Protein AF-A0A662ETN6-F1 (afdb_monomer)

Sequence (264 aa):
MRIRDWIISGLKSVPYYLQPPFINIRIFGEDETKSEGWVVLIYVRKRHDAVYYSALDGKAYQRKGTKTEEIDMMTFLSAVERKRQPIVYIEARDLIFKENSMEITLVFKNIGAKPAMTVDCILGINKSIPVGQKLEGERLVGANKEIKIKNLDRGSPPRFVLLRQDEKEVILETSRIAPFQTPIFPHQDIVTLAGKITLNLKERITEGVLCLRISMIIFTEVNFTQQQCMIVIFRNGKFKQFNILEVRDYLTNRKIFEMEGFLR

pLDDT: mean 83.18, std 11.03, range [46.5, 97.19]

Radius of gyration: 23.14 Å; Cα contacts (8 Å, |Δi|>4): 594; chains: 1; bounding box: 71×35×61 Å

Secondary structure (DSSP, 8-state):
-HHHHHHHHTEEEES--SSPP-EEEEEE-HHHH-SSS-EEEEEE---SS-EEEETTTS--EEEETTEEEEPPHHHHHHHHHHHTS--EEEEEEEEEEETTEEEEEEEEEE-SSS-BS-BEEEEEEESEEEEESEEETTEEES--EEEEEEEEE-TTTT-EEEEEE-SSEEEEEEPPBSS--B---TTS---EEEEEEEEEESS---SSEEEEEEEEEEE-SSEEEEEEEEEEE-TTS-EEEEEEEEEEETTT--EEEEEEEE--

Nearest PDB structures (foldseek):
  3pvm-assembly2_D  TM=2.567E-01  e=2.550E-01  Naja kaouthia
  4c47-assembly1_B  TM=3.433E-01  e=8.924E-01  Salmonella enterica subsp. enterica serovar Typhimurium str. LT2

Mean predicted aligned error: 9.88 Å

Foldseek 3Di:
DVVVVVVQVQKAKVVGDPDDFDKDKDKDDCVRPVDHDIDIDIDGDDDLQIQMDTPVVRWGWDDDPPDIDTDDPVSRVVSSVLQQDWFKDKDWDDWDDDQFKIKTWIWIATQGQAWFQKKKKKKKWFQWKFFAADDDFPDRHRRPDIWGFPDKDQDVVRQWDWDDDDRTITIIMGDIDHRDTNDDDNPDPDIGTSGMMMTGIPDGHPHGKIWIWMWMWMDTPWKIKTKIWIWIADPVRDIWIWIWIWIATPVPRDTSDTDTGTDD

Structure (mmCIF, N/CA/C/O backbone):
data_AF-A0A662ETN6-F1
#
_entry.id   AF-A0A662ETN6-F1
#
loop_
_atom_site.group_PDB
_atom_site.id
_atom_site.type_symbol
_atom_site.label_atom_id
_atom_site.label_alt_id
_atom_site.label_comp_id
_atom_site.label_asym_id
_atom_site.label_entity_id
_atom_site.label_seq_id
_atom_site.pdbx_PDB_ins_code
_atom_site.Cartn_x
_atom_site.Cartn_y
_atom_site.Cartn_z
_atom_site.occupancy
_atom_site.B_iso_or_equiv
_atom_site.auth_seq_id
_atom_site.auth_comp_id
_atom_site.auth_asym_id
_atom_site.auth_atom_id
_atom_site.pdbx_PDB_model_num
ATOM 1 N N . MET A 1 1 ? 30.314 20.767 -15.532 1.00 51.88 1 MET A N 1
ATOM 2 C CA . MET A 1 1 ? 28.891 20.900 -15.931 1.00 51.88 1 MET A CA 1
ATOM 3 C C . MET A 1 1 ? 28.518 20.021 -17.134 1.00 51.88 1 MET A C 1
ATOM 5 O O . MET A 1 1 ? 27.567 19.269 -17.010 1.00 51.88 1 MET A O 1
ATOM 9 N N . ARG A 1 2 ? 29.307 19.983 -18.224 1.00 75.50 2 ARG A N 1
ATOM 10 C CA . ARG A 1 2 ? 28.980 19.263 -19.483 1.00 75.50 2 ARG A CA 1
ATOM 11 C C . ARG A 1 2 ? 28.645 17.760 -19.378 1.00 75.50 2 ARG A C 1
ATOM 13 O O . ARG A 1 2 ? 27.735 17.305 -20.056 1.00 75.50 2 ARG A O 1
ATOM 20 N N . ILE A 1 3 ? 29.336 16.992 -18.527 1.00 73.44 3 ILE A N 1
ATOM 21 C CA . ILE A 1 3 ? 29.127 15.528 -18.421 1.00 73.44 3 ILE A CA 1
ATOM 22 C C . ILE A 1 3 ? 27.727 15.185 -17.888 1.00 73.44 3 ILE A C 1
ATOM 24 O O . ILE A 1 3 ? 27.097 14.243 -18.361 1.00 73.44 3 ILE A O 1
ATOM 28 N N . ARG A 1 4 ? 27.217 15.965 -16.925 1.00 72.69 4 ARG A N 1
ATOM 29 C CA . ARG A 1 4 ? 25.876 15.753 -16.363 1.00 72.69 4 ARG A CA 1
ATOM 30 C C . ARG A 1 4 ? 24.801 15.946 -17.425 1.00 72.69 4 ARG A C 1
ATOM 32 O O . ARG A 1 4 ? 23.911 15.108 -17.541 1.00 72.69 4 ARG A O 1
ATOM 39 N N . ASP A 1 5 ? 24.915 17.022 -18.194 1.00 79.50 5 ASP A N 1
ATOM 40 C CA . ASP A 1 5 ? 23.944 17.368 -19.230 1.00 79.50 5 ASP A CA 1
ATOM 41 C C . ASP A 1 5 ? 23.944 16.325 -20.354 1.00 79.50 5 ASP A C 1
ATOM 43 O O . ASP A 1 5 ? 22.877 15.938 -20.817 1.00 79.50 5 ASP A O 1
ATOM 47 N N . TRP A 1 6 ? 25.117 15.792 -20.719 1.00 80.81 6 TRP A N 1
ATOM 48 C CA . TRP A 1 6 ? 25.242 14.690 -21.683 1.00 80.81 6 TRP A CA 1
ATOM 49 C C . TRP A 1 6 ? 24.600 13.385 -21.208 1.00 80.81 6 TRP A C 1
ATOM 51 O O . TRP A 1 6 ? 23.918 12.716 -21.980 1.00 80.81 6 TRP A O 1
ATOM 61 N N . ILE A 1 7 ? 24.784 13.016 -19.937 1.00 78.88 7 ILE A N 1
ATOM 62 C CA . ILE A 1 7 ? 24.163 11.802 -19.387 1.00 78.88 7 ILE A CA 1
ATOM 63 C C . ILE A 1 7 ? 22.637 11.941 -19.370 1.00 78.88 7 ILE A C 1
ATOM 65 O O . ILE A 1 7 ? 21.928 10.995 -19.704 1.00 78.88 7 ILE A O 1
ATOM 69 N N . ILE A 1 8 ? 22.128 13.114 -18.984 1.00 79.81 8 ILE A N 1
ATOM 70 C CA . ILE A 1 8 ? 20.685 13.359 -18.907 1.00 79.81 8 ILE A CA 1
ATOM 71 C C . ILE A 1 8 ? 20.065 13.425 -20.309 1.00 79.81 8 ILE A C 1
ATOM 73 O O . ILE A 1 8 ? 19.011 12.830 -20.520 1.00 79.81 8 ILE A O 1
ATOM 77 N N . SER A 1 9 ? 20.708 14.091 -21.274 1.00 81.62 9 SER A N 1
ATOM 78 C CA . SER A 1 9 ? 20.195 14.186 -22.649 1.00 81.62 9 SER A CA 1
ATOM 79 C C . SER A 1 9 ? 20.200 12.842 -23.384 1.00 81.62 9 SER A C 1
ATOM 81 O O . SER A 1 9 ? 19.357 12.610 -24.251 1.00 81.62 9 SER A O 1
ATOM 83 N N . GLY A 1 10 ? 21.106 11.937 -23.009 1.00 85.25 10 GLY A N 1
ATOM 84 C CA . GLY A 1 10 ? 21.186 10.579 -23.541 1.00 85.25 10 GLY A CA 1
ATOM 85 C C . GLY A 1 10 ? 20.157 9.596 -22.972 1.00 85.25 10 GLY A C 1
ATOM 86 O O . GLY A 1 10 ? 20.150 8.442 -23.396 1.00 85.25 10 GLY A O 1
ATOM 87 N N . LEU A 1 11 ? 19.296 10.000 -22.031 1.00 84.75 11 LEU A N 1
ATOM 88 C CA . LEU A 1 11 ? 18.382 9.097 -21.329 1.00 84.75 11 LEU A CA 1
ATOM 89 C C . LEU A 1 11 ? 16.914 9.415 -21.641 1.00 84.75 11 LEU A C 1
ATOM 91 O O . LEU A 1 11 ? 16.436 10.519 -21.393 1.00 84.75 11 LEU A O 1
ATOM 95 N N . LYS A 1 12 ? 16.164 8.417 -22.115 1.00 85.50 12 LYS A N 1
ATOM 96 C CA . LYS A 1 12 ? 14.703 8.485 -22.287 1.00 85.50 12 LYS A CA 1
ATOM 97 C C . LYS A 1 12 ? 14.002 7.434 -21.430 1.00 85.50 12 LYS A C 1
ATOM 99 O O . LYS A 1 12 ? 14.641 6.530 -20.894 1.00 85.50 12 LYS A O 1
ATOM 104 N N . SER A 1 13 ? 12.684 7.560 -21.274 1.00 83.25 13 SER A N 1
ATOM 105 C CA . SER A 1 13 ? 11.888 6.685 -20.412 1.00 83.25 13 SER A CA 1
ATOM 106 C C . SER A 1 13 ? 10.523 6.312 -20.986 1.00 83.25 13 SER A C 1
ATOM 108 O O . SER A 1 13 ? 9.951 7.032 -21.806 1.00 83.25 13 SER A O 1
ATOM 110 N N . VAL A 1 14 ? 10.005 5.168 -20.529 1.00 76.75 14 VAL A N 1
ATOM 111 C CA . VAL A 1 14 ? 8.623 4.724 -20.737 1.00 76.75 14 VAL A CA 1
ATOM 112 C C . VAL A 1 14 ? 7.995 4.368 -19.377 1.00 76.75 14 VAL A C 1
ATOM 114 O O . VAL A 1 14 ? 8.521 3.480 -18.698 1.00 76.75 14 VAL A O 1
ATOM 117 N N . PRO A 1 15 ? 6.880 5.011 -18.970 1.00 70.62 15 PRO A N 1
ATOM 118 C CA . PRO A 1 15 ? 6.240 6.150 -19.638 1.00 70.62 15 PRO A CA 1
ATOM 119 C C . PRO A 1 15 ? 7.155 7.387 -19.648 1.00 70.62 15 PRO A C 1
ATOM 121 O O . PRO A 1 15 ? 8.157 7.428 -18.935 1.00 70.62 15 PRO A O 1
ATOM 124 N N . TYR A 1 16 ? 6.835 8.375 -20.488 1.00 71.12 16 TYR A N 1
ATOM 125 C CA . TYR A 1 16 ? 7.640 9.592 -20.601 1.00 71.12 16 TYR A CA 1
ATOM 126 C C . TYR A 1 16 ? 7.633 10.357 -19.272 1.00 71.12 16 TY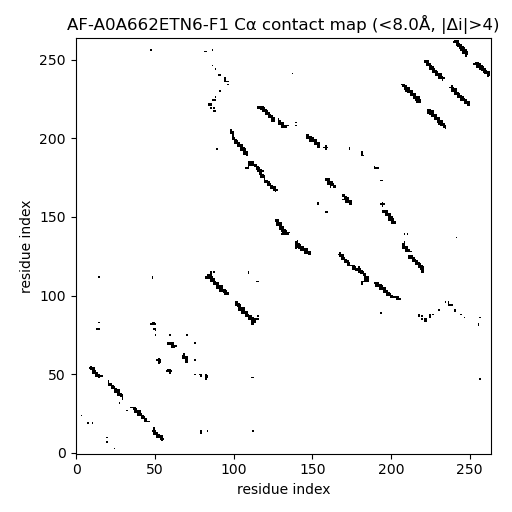R A C 1
ATOM 128 O O . TYR A 1 16 ? 6.572 10.740 -18.781 1.00 71.12 16 TYR A O 1
ATOM 136 N N . TYR A 1 17 ? 8.814 10.584 -18.698 1.00 68.06 17 TYR A N 1
ATOM 137 C CA . TYR A 1 17 ? 8.986 11.364 -17.474 1.00 68.06 17 TYR A CA 1
ATOM 138 C C . TYR A 1 17 ? 9.753 12.647 -17.770 1.00 68.06 17 TYR A C 1
ATOM 140 O O . TYR A 1 17 ? 10.845 12.607 -18.329 1.00 68.06 17 TYR A O 1
ATOM 148 N N . LEU A 1 18 ? 9.201 13.777 -17.320 1.00 58.44 18 LEU A N 1
ATOM 149 C CA . LEU A 1 18 ? 9.866 15.082 -17.387 1.00 58.44 18 LEU A CA 1
ATOM 150 C C . LEU A 1 18 ? 11.109 15.147 -16.487 1.00 58.44 18 LEU A C 1
ATOM 152 O O . LEU A 1 18 ? 12.043 15.883 -16.790 1.00 58.44 18 LEU A O 1
ATOM 156 N N . GLN A 1 19 ? 11.130 14.384 -15.387 1.00 62.12 19 GLN A N 1
ATOM 157 C CA . GLN A 1 19 ? 12.287 14.308 -14.498 1.00 62.12 19 GLN A CA 1
ATOM 158 C C . GLN A 1 19 ? 13.079 13.008 -14.716 1.00 62.12 19 GLN A C 1
ATOM 160 O O . GLN A 1 19 ? 12.509 11.918 -14.582 1.00 62.12 19 GLN A O 1
ATOM 165 N N . PRO A 1 20 ? 14.394 13.096 -14.992 1.00 66.38 20 PRO A N 1
ATOM 166 C CA . PRO A 1 20 ? 15.270 11.930 -15.072 1.00 66.38 20 PRO A CA 1
ATOM 167 C C . PRO A 1 20 ? 15.355 11.209 -13.710 1.00 66.38 20 PRO A C 1
ATOM 169 O O . PRO A 1 20 ? 14.920 11.741 -12.678 1.00 66.38 20 PRO A O 1
ATOM 172 N N . PRO A 1 21 ? 15.903 9.981 -13.655 1.00 74.88 21 PRO A N 1
ATOM 173 C CA . PRO A 1 21 ? 16.120 9.324 -12.381 1.00 74.88 21 PRO A CA 1
ATOM 174 C C . PRO A 1 21 ? 17.109 10.132 -11.537 1.00 74.88 21 PRO A C 1
ATOM 176 O O . PRO A 1 21 ? 17.831 10.994 -12.040 1.00 74.88 21 PRO A O 1
ATOM 179 N N . PHE A 1 22 ? 17.150 9.863 -10.232 1.00 79.31 22 PHE A N 1
ATOM 180 C CA . PHE A 1 22 ? 18.150 10.501 -9.384 1.00 79.31 22 PHE A CA 1
ATOM 181 C C . PHE A 1 22 ? 19.542 10.007 -9.793 1.00 79.31 22 PHE A C 1
ATOM 183 O O . PHE A 1 22 ? 19.862 8.826 -9.621 1.00 79.31 22 PHE A O 1
ATOM 190 N N . ILE A 1 23 ? 20.340 10.924 -10.339 1.00 81.38 23 ILE A N 1
ATOM 191 C CA . ILE A 1 23 ? 21.714 10.704 -10.781 1.00 81.38 23 ILE A CA 1
ATOM 192 C C . ILE A 1 23 ? 22.608 11.666 -9.996 1.00 81.38 23 ILE A C 1
ATOM 194 O O . ILE A 1 23 ? 22.452 12.885 -10.097 1.00 81.38 23 ILE A O 1
ATOM 198 N N . ASN A 1 24 ? 23.538 11.120 -9.216 1.00 84.00 24 ASN A N 1
ATOM 199 C CA . ASN A 1 24 ? 24.566 11.877 -8.509 1.00 84.00 24 ASN A CA 1
ATOM 200 C C . ASN A 1 24 ? 25.923 11.608 -9.166 1.00 84.00 24 ASN A C 1
ATOM 202 O O . ASN A 1 24 ? 26.285 10.452 -9.371 1.00 84.00 24 ASN A O 1
ATOM 206 N N . ILE A 1 25 ? 26.650 12.665 -9.522 1.00 83.19 25 ILE A N 1
ATOM 207 C CA . ILE A 1 25 ? 27.917 12.582 -10.251 1.00 83.19 25 ILE A CA 1
ATOM 208 C C . ILE A 1 25 ? 28.990 13.251 -9.401 1.00 83.19 25 ILE A C 1
ATOM 210 O O . ILE A 1 25 ? 28.861 14.429 -9.069 1.00 83.19 25 ILE A O 1
ATOM 214 N N . ARG A 1 26 ? 30.053 12.512 -9.079 1.00 84.06 26 ARG A N 1
ATOM 215 C CA . ARG A 1 26 ? 31.281 13.045 -8.477 1.00 84.06 26 ARG A CA 1
ATOM 216 C C . ARG A 1 26 ? 32.433 12.885 -9.456 1.00 84.06 26 ARG A C 1
ATOM 218 O O . ARG A 1 26 ? 32.549 11.844 -10.090 1.00 84.06 26 ARG A O 1
ATOM 225 N N . ILE A 1 27 ? 33.250 13.920 -9.591 1.00 81.25 27 ILE A N 1
ATOM 226 C CA . ILE A 1 27 ? 34.412 13.937 -10.478 1.00 81.25 27 ILE A CA 1
ATOM 227 C C . ILE A 1 27 ? 35.631 14.127 -9.583 1.00 81.25 27 ILE A C 1
ATOM 229 O O . ILE A 1 27 ? 35.671 15.106 -8.845 1.00 81.25 27 ILE A O 1
ATOM 233 N N . PHE A 1 28 ? 36.568 13.190 -9.649 1.00 81.44 28 PHE A N 1
ATOM 234 C CA . PHE A 1 28 ? 37.853 13.220 -8.958 1.00 81.44 28 PHE A CA 1
ATOM 235 C C . PHE A 1 28 ? 38.932 13.532 -10.004 1.00 81.44 28 PHE A C 1
ATOM 237 O O . PHE A 1 28 ? 38.930 12.921 -11.078 1.00 81.44 28 PHE A O 1
ATOM 244 N N . GLY A 1 29 ? 39.793 14.512 -9.729 1.00 73.19 29 GLY A N 1
ATOM 245 C CA . GLY A 1 29 ? 40.829 14.992 -10.654 1.00 73.19 29 GLY A CA 1
ATOM 246 C C . GLY A 1 29 ? 42.255 14.783 -10.137 1.00 73.19 29 GLY A C 1
ATOM 247 O O . GLY A 1 29 ? 42.458 14.195 -9.075 1.00 73.19 29 GLY A O 1
ATOM 248 N N . GLU A 1 30 ? 43.227 15.324 -10.880 1.00 62.50 30 GLU A N 1
ATOM 249 C CA . GLU A 1 30 ? 44.676 15.165 -10.647 1.00 62.50 30 GLU A CA 1
ATOM 250 C C . GLU A 1 30 ? 45.132 15.492 -9.215 1.00 62.50 30 GLU A C 1
ATOM 252 O O . GLU A 1 30 ? 45.961 14.764 -8.667 1.00 62.50 30 GLU A O 1
ATOM 257 N N . ASP A 1 31 ? 44.550 16.508 -8.569 1.00 61.00 31 ASP A N 1
ATOM 258 C CA . ASP A 1 31 ? 44.910 16.897 -7.195 1.00 61.00 31 ASP A CA 1
ATOM 259 C C . ASP A 1 31 ? 44.487 15.868 -6.130 1.00 61.00 31 ASP A C 1
ATOM 261 O O . ASP A 1 31 ? 45.106 15.777 -5.069 1.00 61.00 31 ASP A O 1
ATOM 265 N N . GLU A 1 32 ? 43.458 15.058 -6.400 1.00 58.56 32 GLU A N 1
ATOM 266 C CA . GLU A 1 32 ? 42.936 14.062 -5.453 1.00 58.56 32 GLU A CA 1
ATOM 267 C C . GLU A 1 32 ? 43.506 12.656 -5.697 1.00 58.56 32 GLU A C 1
ATOM 269 O O . GLU A 1 32 ? 43.589 11.857 -4.762 1.00 58.56 32 GLU A O 1
ATOM 274 N N . THR A 1 33 ? 43.923 12.338 -6.930 1.00 58.34 33 THR A N 1
ATOM 275 C CA . THR A 1 33 ? 44.388 10.991 -7.310 1.00 58.34 33 THR A CA 1
ATOM 276 C C . THR A 1 33 ? 45.850 10.918 -7.757 1.00 58.34 33 THR A C 1
ATOM 278 O O . THR A 1 33 ? 46.317 9.811 -8.037 1.00 58.34 33 THR A O 1
ATOM 281 N N . LYS A 1 34 ? 46.589 12.043 -7.823 1.00 61.50 34 LYS A N 1
ATOM 282 C CA . LYS A 1 34 ? 48.003 12.136 -8.268 1.00 61.50 34 LYS A CA 1
ATOM 283 C C . LYS A 1 34 ? 48.309 11.358 -9.560 1.00 61.50 34 LYS A C 1
ATOM 285 O O . LYS A 1 34 ? 49.412 10.847 -9.745 1.00 61.50 34 LYS A O 1
ATOM 290 N N . SER A 1 35 ? 47.314 11.211 -10.424 1.00 62.03 35 SER A N 1
ATOM 291 C CA . SER A 1 35 ? 47.369 10.429 -11.658 1.00 62.03 35 SER A CA 1
ATOM 292 C C . SER A 1 35 ? 46.827 11.284 -12.791 1.00 62.03 35 SER A C 1
ATOM 294 O O . SER A 1 35 ? 45.816 11.957 -12.602 1.00 62.03 35 SER A O 1
ATOM 296 N N . GLU A 1 36 ? 47.495 11.255 -13.948 1.00 73.12 36 GLU A N 1
ATOM 297 C CA . GLU A 1 36 ? 47.013 11.920 -15.161 1.00 73.12 36 GLU A CA 1
ATOM 298 C C . GLU A 1 36 ? 45.645 11.340 -15.536 1.00 73.12 36 GLU A C 1
ATOM 300 O O . GLU A 1 36 ? 45.513 10.150 -15.840 1.00 73.12 36 GLU A O 1
ATOM 305 N N . GLY A 1 37 ? 44.605 12.170 -15.481 1.00 72.75 37 GLY A N 1
ATOM 306 C CA . GLY A 1 37 ? 43.245 11.764 -15.826 1.00 72.75 37 GLY A CA 1
ATOM 307 C C . GLY A 1 37 ? 42.203 12.028 -14.744 1.00 72.75 37 GLY A C 1
ATOM 308 O O . GLY A 1 37 ? 42.479 12.511 -13.650 1.00 72.75 37 GLY A O 1
ATOM 309 N N . TRP A 1 38 ? 40.941 11.831 -15.126 1.00 78.88 38 TRP A N 1
ATOM 310 C CA . TRP A 1 38 ? 39.776 12.189 -14.319 1.00 78.88 38 TRP A CA 1
ATOM 311 C C . TRP A 1 38 ? 38.944 10.930 -14.079 1.00 78.88 38 TRP A C 1
ATOM 313 O O . TRP A 1 38 ? 38.624 10.203 -15.023 1.00 78.88 38 TRP A O 1
ATOM 323 N N . VAL A 1 39 ? 38.539 10.685 -12.834 1.00 82.25 39 VAL A N 1
ATOM 324 C CA . VAL A 1 39 ? 37.631 9.586 -12.483 1.00 82.25 39 VAL A CA 1
ATOM 325 C C . VAL A 1 39 ? 36.242 10.154 -12.226 1.00 82.25 39 VAL A C 1
ATOM 327 O O . VAL A 1 39 ? 36.050 10.999 -11.355 1.00 82.25 39 VAL A O 1
ATOM 330 N N . VAL A 1 40 ? 35.243 9.673 -12.966 1.00 83.19 40 VAL A N 1
ATOM 331 C CA . VAL A 1 40 ? 33.845 10.088 -12.793 1.00 83.19 40 VAL A CA 1
ATOM 332 C C . VAL A 1 40 ? 33.053 8.962 -12.141 1.00 83.19 40 VAL A C 1
ATOM 334 O O . VAL A 1 40 ? 32.831 7.908 -12.732 1.00 83.19 40 VAL A O 1
ATOM 337 N N . LEU A 1 41 ? 32.581 9.201 -10.922 1.00 84.94 41 LEU A N 1
ATOM 338 C CA . LEU A 1 41 ? 31.681 8.311 -10.204 1.00 84.94 41 LEU A CA 1
ATOM 339 C C . LEU A 1 41 ? 30.231 8.739 -10.449 1.00 84.94 41 LEU A C 1
ATOM 341 O O . LEU A 1 41 ? 29.819 9.825 -10.041 1.00 84.94 41 LEU A O 1
ATOM 345 N N . ILE A 1 42 ? 29.447 7.867 -11.083 1.00 86.19 42 ILE A N 1
ATOM 346 C CA . ILE A 1 42 ? 28.025 8.089 -11.362 1.00 86.19 42 ILE A CA 1
ATOM 347 C C . ILE A 1 42 ? 27.204 7.125 -10.509 1.00 86.19 42 ILE A C 1
ATOM 349 O O . ILE A 1 42 ? 27.235 5.912 -10.705 1.00 86.19 42 ILE A O 1
ATOM 353 N N . TYR A 1 43 ? 26.435 7.672 -9.577 1.00 85.56 43 TYR A N 1
ATOM 354 C CA . TYR A 1 43 ? 25.465 6.932 -8.785 1.00 85.56 43 TYR A CA 1
ATOM 355 C C . TYR A 1 43 ? 24.062 7.145 -9.350 1.00 85.56 43 TYR A C 1
ATOM 357 O O . TYR A 1 43 ? 23.574 8.275 -9.399 1.00 85.56 43 TYR A O 1
ATOM 365 N N . VAL A 1 44 ? 23.393 6.059 -9.740 1.00 82.25 44 VAL A N 1
ATOM 366 C CA . VAL A 1 44 ? 22.016 6.084 -10.250 1.00 82.25 44 VAL A CA 1
ATOM 367 C C . VAL A 1 44 ? 21.113 5.311 -9.301 1.00 82.25 44 VAL A C 1
ATOM 369 O O . VAL A 1 44 ? 21.336 4.127 -9.043 1.00 82.25 44 VAL A O 1
ATOM 372 N N . ARG A 1 45 ? 20.057 5.956 -8.802 1.00 80.56 45 ARG A N 1
ATOM 373 C CA . ARG A 1 45 ? 19.049 5.279 -7.979 1.00 80.56 45 ARG A CA 1
ATOM 374 C C . ARG A 1 45 ? 17.986 4.641 -8.872 1.00 80.56 45 ARG A C 1
ATOM 376 O O . ARG A 1 45 ? 17.344 5.324 -9.668 1.00 80.56 45 ARG A O 1
ATOM 383 N N . LYS A 1 46 ? 17.756 3.335 -8.701 1.00 74.44 46 LYS A N 1
ATOM 384 C CA . LYS A 1 46 ? 16.675 2.608 -9.385 1.00 74.44 46 LYS A CA 1
ATOM 385 C C . LYS A 1 46 ? 15.317 3.223 -9.024 1.00 74.44 46 LYS A C 1
ATOM 387 O O . LYS A 1 46 ? 15.026 3.412 -7.844 1.00 74.44 46 LYS A O 1
ATOM 392 N N . ARG A 1 47 ? 14.479 3.486 -10.031 1.00 71.75 47 ARG A N 1
ATOM 393 C CA . ARG A 1 47 ? 13.078 3.900 -9.851 1.00 71.75 47 ARG A CA 1
ATOM 394 C C . ARG A 1 47 ? 12.113 2.814 -10.329 1.00 71.75 47 ARG A C 1
ATOM 396 O O . ARG A 1 47 ? 12.443 2.008 -11.208 1.00 71.75 47 ARG A O 1
ATOM 403 N N . HIS A 1 48 ? 10.939 2.757 -9.711 1.00 68.56 48 HIS A N 1
ATOM 404 C CA . HIS A 1 48 ? 9.894 1.772 -10.013 1.00 68.56 48 HIS A CA 1
ATOM 405 C C . HIS A 1 48 ? 8.913 2.253 -11.089 1.00 68.56 48 HIS A C 1
ATOM 407 O O . HIS A 1 48 ? 8.194 1.447 -11.658 1.00 68.56 48 HIS A O 1
ATOM 413 N N . ASP A 1 49 ? 8.935 3.541 -11.396 1.00 67.44 49 ASP A N 1
ATOM 414 C CA . ASP A 1 49 ? 7.940 4.252 -12.191 1.00 67.44 49 ASP A CA 1
ATOM 415 C C . ASP A 1 49 ? 8.151 4.166 -13.708 1.00 67.44 49 ASP A C 1
ATOM 417 O O . ASP A 1 49 ? 7.191 4.257 -14.467 1.00 67.44 49 ASP A O 1
ATOM 421 N N . ALA A 1 50 ? 9.393 3.971 -14.162 1.00 74.38 50 ALA A N 1
ATOM 422 C CA . ALA A 1 50 ? 9.699 3.910 -15.587 1.00 74.38 50 ALA A CA 1
ATOM 423 C C . ALA A 1 50 ? 10.813 2.929 -15.954 1.00 74.38 50 ALA A C 1
ATOM 425 O O . ALA A 1 50 ? 11.700 2.599 -15.154 1.00 74.38 50 ALA A O 1
ATOM 426 N N . VAL A 1 51 ? 10.773 2.456 -17.198 1.00 81.31 51 VAL A N 1
ATOM 427 C CA . VAL A 1 51 ? 11.899 1.788 -17.855 1.00 81.31 51 VAL A CA 1
ATOM 428 C C . VAL A 1 51 ? 12.680 2.847 -18.620 1.00 81.31 51 VAL A C 1
ATOM 430 O O . VAL A 1 51 ? 12.100 3.571 -19.425 1.00 81.31 51 VAL A O 1
ATOM 433 N N . TYR A 1 52 ? 13.981 2.944 -18.356 1.00 84.56 52 TYR A N 1
ATOM 434 C CA . TYR A 1 52 ? 14.865 3.885 -19.036 1.00 84.56 52 TYR A CA 1
ATOM 435 C C . TYR A 1 52 ? 15.623 3.191 -20.167 1.00 84.56 52 TYR A C 1
ATOM 437 O O . TYR A 1 52 ? 15.997 2.025 -20.037 1.00 84.56 52 TYR A O 1
ATOM 445 N N . TYR A 1 53 ? 15.852 3.917 -21.255 1.00 86.56 53 TYR A N 1
ATOM 446 C CA . TYR A 1 53 ? 16.584 3.451 -22.427 1.00 86.56 53 TYR A CA 1
ATOM 447 C C . TYR A 1 53 ? 17.484 4.566 -22.967 1.00 86.56 53 TYR A C 1
ATOM 449 O O . TYR A 1 53 ? 17.288 5.748 -22.662 1.00 86.56 53 TYR A O 1
ATOM 457 N N . SER A 1 54 ? 18.498 4.182 -23.734 1.00 87.69 54 SER A N 1
ATOM 458 C CA . SER A 1 54 ? 19.445 5.114 -24.333 1.00 87.69 54 SER A CA 1
ATOM 459 C C . SER A 1 54 ? 18.801 5.817 -25.529 1.00 87.69 54 SER A C 1
ATOM 461 O O . SER A 1 54 ? 18.267 5.191 -26.442 1.00 87.69 54 SER A O 1
ATOM 463 N N . ALA A 1 55 ? 18.838 7.147 -25.522 1.00 86.38 55 ALA A N 1
ATOM 464 C CA . ALA A 1 55 ? 18.349 7.975 -26.619 1.00 86.38 55 ALA A CA 1
ATOM 465 C C . ALA A 1 55 ? 19.282 7.950 -27.839 1.00 86.38 55 ALA A C 1
ATOM 467 O O . ALA A 1 55 ? 18.859 8.355 -28.918 1.00 86.38 55 ALA A O 1
ATOM 468 N N . LEU A 1 56 ? 20.533 7.509 -27.652 1.00 86.88 56 LEU A N 1
ATOM 469 C CA . LEU A 1 56 ? 21.570 7.487 -28.685 1.00 86.88 56 LEU A CA 1
ATOM 470 C C . LEU A 1 56 ? 21.331 6.373 -29.709 1.00 86.88 56 LEU A C 1
ATOM 472 O O . LEU A 1 56 ? 21.541 6.572 -30.899 1.00 86.88 56 LEU A O 1
ATOM 476 N N . ASP A 1 57 ? 20.882 5.214 -29.237 1.00 89.25 57 ASP A N 1
ATOM 477 C CA . ASP A 1 57 ? 20.687 3.999 -30.034 1.00 89.25 57 ASP A CA 1
ATOM 478 C C . ASP A 1 57 ? 19.264 3.424 -29.927 1.00 89.25 57 ASP A C 1
ATOM 480 O O . ASP A 1 57 ? 18.936 2.460 -30.614 1.00 89.25 57 ASP A O 1
ATOM 484 N N . GLY A 1 58 ? 18.405 4.006 -29.083 1.00 84.06 58 GLY A N 1
ATOM 485 C CA . GLY A 1 58 ? 17.026 3.562 -28.880 1.00 84.06 58 GLY A CA 1
ATOM 486 C C . GLY A 1 58 ? 16.899 2.260 -28.089 1.00 84.06 58 GLY A C 1
ATOM 487 O O . GLY A 1 58 ? 15.812 1.685 -28.056 1.00 84.06 58 GLY A O 1
ATOM 488 N N . LYS A 1 59 ? 17.979 1.783 -27.456 1.00 88.38 59 LYS A N 1
ATOM 489 C CA . LYS A 1 59 ? 18.036 0.457 -26.831 1.00 88.38 59 LYS A CA 1
ATOM 490 C C . LYS A 1 59 ? 18.022 0.523 -25.311 1.00 88.38 59 LYS A C 1
ATOM 492 O O . LYS A 1 59 ? 18.496 1.475 -24.687 1.00 88.38 59 LYS A O 1
ATOM 497 N N . ALA A 1 60 ? 17.465 -0.518 -24.701 1.00 87.31 60 ALA A N 1
ATOM 498 C CA . ALA A 1 60 ? 17.477 -0.707 -23.259 1.00 87.31 60 ALA A CA 1
ATOM 499 C C . ALA A 1 60 ? 18.491 -1.784 -22.882 1.00 87.31 60 ALA A C 1
ATOM 501 O O . ALA A 1 60 ? 18.640 -2.786 -23.576 1.00 87.31 60 ALA A O 1
ATOM 502 N N . TYR A 1 61 ? 19.157 -1.587 -21.749 1.00 88.12 61 TYR A N 1
ATOM 503 C CA . TYR A 1 61 ? 20.235 -2.455 -21.299 1.00 88.12 61 TYR A CA 1
ATOM 504 C C . TYR A 1 61 ? 20.005 -2.901 -19.859 1.00 88.12 61 TYR A C 1
ATOM 506 O O . TYR A 1 61 ? 19.543 -2.125 -19.018 1.00 88.12 61 TYR A O 1
ATOM 514 N N . GLN A 1 62 ? 20.360 -4.147 -19.556 1.00 86.56 62 GLN A N 1
ATOM 515 C CA . GLN A 1 62 ? 20.328 -4.695 -18.207 1.00 86.56 62 GLN A CA 1
ATOM 516 C C . GLN A 1 62 ? 21.713 -5.196 -17.818 1.00 86.56 62 GLN A C 1
ATOM 518 O O . GLN A 1 62 ? 22.359 -5.950 -18.543 1.00 86.56 62 GLN A O 1
ATOM 523 N N . ARG A 1 63 ? 22.157 -4.809 -16.621 1.00 83.56 63 ARG A N 1
ATOM 524 C CA . ARG A 1 63 ? 23.38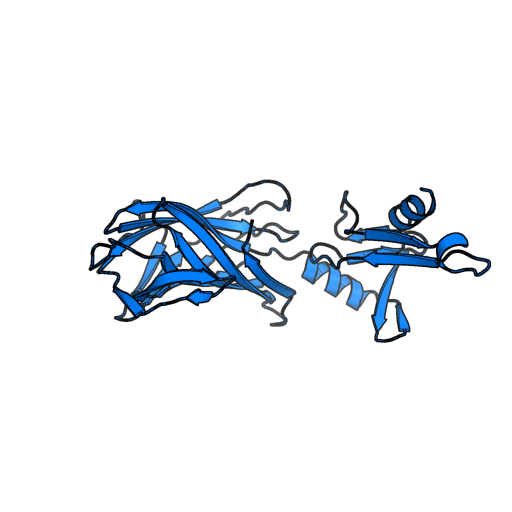1 -5.349 -16.038 1.00 83.56 63 ARG A CA 1
ATOM 525 C C . ARG A 1 63 ? 23.113 -6.732 -15.442 1.00 83.56 63 ARG A C 1
ATOM 527 O O . ARG A 1 63 ? 22.241 -6.870 -14.584 1.00 83.56 63 ARG A O 1
ATOM 534 N N . LYS A 1 64 ? 23.893 -7.729 -15.855 1.00 84.06 64 LYS A N 1
ATOM 535 C CA . LYS A 1 64 ? 23.932 -9.084 -15.289 1.00 84.06 64 LYS A CA 1
ATOM 536 C C . LYS A 1 64 ? 25.352 -9.354 -14.785 1.00 84.06 64 LYS A C 1
ATOM 538 O O . LYS A 1 64 ? 26.268 -9.630 -15.556 1.00 84.06 64 LYS A O 1
ATOM 543 N N . GLY A 1 65 ? 25.551 -9.198 -13.474 1.00 84.06 65 GLY A N 1
ATOM 544 C CA . GLY A 1 65 ? 26.874 -9.282 -12.847 1.00 84.06 65 GLY A CA 1
ATOM 545 C C . GLY A 1 65 ? 27.816 -8.173 -13.331 1.00 84.06 65 GLY A C 1
ATOM 546 O O . GLY A 1 65 ? 27.575 -6.983 -13.103 1.00 84.06 65 GLY A O 1
ATOM 547 N N . THR A 1 66 ? 28.902 -8.560 -13.998 1.00 86.25 66 THR A N 1
ATOM 548 C CA . THR A 1 66 ? 29.894 -7.638 -14.575 1.00 86.25 66 THR A CA 1
ATOM 549 C C . THR A 1 66 ? 29.588 -7.234 -16.017 1.00 86.25 66 THR A C 1
ATOM 551 O O . THR A 1 66 ? 30.236 -6.323 -16.523 1.00 86.25 66 THR A O 1
ATOM 554 N N . LYS A 1 67 ? 28.600 -7.863 -16.669 1.00 87.94 67 LYS A N 1
ATOM 555 C CA . LYS A 1 67 ? 28.239 -7.598 -18.068 1.00 87.94 67 LYS A CA 1
ATOM 556 C C . LYS A 1 67 ? 26.995 -6.721 -18.177 1.00 87.94 67 LYS A C 1
ATOM 558 O O . LYS A 1 67 ? 26.102 -6.780 -17.330 1.00 87.94 67 LYS A O 1
ATOM 563 N N . THR A 1 68 ? 26.936 -5.943 -19.250 1.00 88.25 68 THR A N 1
ATOM 564 C CA . THR A 1 68 ? 25.753 -5.187 -19.669 1.00 88.25 68 THR A CA 1
ATOM 565 C C . THR A 1 68 ? 25.256 -5.800 -20.969 1.00 88.25 68 THR A C 1
ATOM 567 O O . THR A 1 68 ? 26.014 -5.877 -21.931 1.00 88.25 68 THR A O 1
ATOM 570 N N . GLU A 1 69 ? 24.009 -6.259 -20.985 1.00 90.94 69 GLU A N 1
ATOM 571 C CA . GLU A 1 69 ? 23.386 -6.900 -22.145 1.00 90.94 69 GLU A CA 1
ATOM 572 C C . GLU A 1 69 ? 22.204 -6.065 -22.633 1.00 90.94 69 GLU A C 1
ATOM 574 O O . GLU A 1 69 ? 21.506 -5.438 -21.829 1.00 90.94 69 GLU A O 1
ATOM 579 N N . GLU A 1 70 ? 21.984 -6.056 -23.947 1.00 91.88 70 GLU A N 1
ATOM 580 C CA . GLU A 1 70 ? 20.770 -5.499 -24.543 1.00 91.88 70 GLU A CA 1
ATOM 581 C C . GLU A 1 70 ? 19.555 -6.319 -24.092 1.00 91.88 70 GLU A C 1
ATOM 583 O O . GLU A 1 70 ? 19.587 -7.551 -24.062 1.00 91.88 70 GLU A O 1
ATOM 588 N N . ILE A 1 71 ? 18.490 -5.625 -23.700 1.00 90.12 71 ILE A N 1
ATOM 589 C CA . ILE A 1 71 ? 17.218 -6.238 -23.328 1.00 90.12 71 ILE A CA 1
ATOM 590 C C . ILE A 1 71 ? 16.432 -6.493 -24.613 1.00 90.12 71 ILE A C 1
ATOM 592 O O . ILE A 1 71 ? 16.199 -5.565 -25.385 1.00 90.12 71 ILE A O 1
ATOM 596 N N . ASP A 1 72 ? 15.977 -7.727 -24.822 1.00 88.50 72 ASP A N 1
ATOM 597 C CA . ASP A 1 72 ? 15.094 -8.043 -25.941 1.00 88.50 72 ASP A CA 1
ATOM 598 C C . ASP A 1 72 ? 13.736 -7.325 -25.816 1.00 88.50 72 ASP A C 1
ATOM 600 O O . ASP A 1 72 ? 13.276 -6.978 -24.723 1.00 88.50 72 ASP A O 1
ATOM 604 N N . MET A 1 73 ? 13.060 -7.125 -26.948 1.00 82.31 73 MET A N 1
ATOM 605 C CA . MET A 1 73 ? 11.811 -6.359 -26.997 1.00 82.31 73 MET A CA 1
ATOM 606 C C . MET A 1 73 ? 10.718 -6.927 -26.076 1.00 82.31 73 MET A C 1
ATOM 608 O O . MET A 1 73 ? 9.995 -6.158 -25.443 1.00 82.31 73 MET A O 1
ATOM 612 N N . MET A 1 74 ? 10.596 -8.251 -25.945 1.00 84.25 74 MET A N 1
ATOM 613 C CA . MET A 1 74 ? 9.560 -8.858 -25.101 1.00 84.25 74 MET A CA 1
ATOM 614 C C . MET A 1 74 ? 9.841 -8.624 -23.618 1.00 84.25 74 MET A C 1
ATOM 616 O O . MET A 1 74 ? 8.935 -8.261 -22.861 1.00 84.25 74 MET A O 1
ATOM 620 N N . THR A 1 75 ? 11.099 -8.757 -23.199 1.00 84.56 75 THR A N 1
ATOM 621 C CA . THR A 1 75 ? 11.517 -8.420 -21.835 1.00 84.56 75 THR A CA 1
ATOM 622 C C . THR A 1 75 ? 11.331 -6.930 -21.553 1.00 84.56 75 THR A C 1
ATOM 624 O O . THR A 1 75 ? 10.852 -6.570 -20.473 1.00 84.56 75 THR A O 1
ATOM 627 N N . PHE A 1 76 ? 11.637 -6.060 -22.520 1.00 83.94 76 PHE A N 1
ATOM 628 C CA . PHE A 1 76 ? 11.417 -4.620 -22.398 1.00 83.94 76 PHE A CA 1
ATOM 629 C C . PHE A 1 76 ? 9.932 -4.287 -22.221 1.00 83.94 76 PHE A C 1
ATOM 631 O O . PHE A 1 76 ? 9.569 -3.628 -21.246 1.00 83.94 76 PHE A O 1
ATOM 638 N N . LEU A 1 77 ? 9.058 -4.790 -23.097 1.00 81.69 77 LEU A N 1
ATOM 639 C CA . LEU A 1 77 ? 7.612 -4.563 -23.013 1.00 81.69 77 LEU A CA 1
ATOM 640 C C . LEU A 1 77 ? 7.022 -5.127 -21.718 1.00 81.69 77 LEU A C 1
ATOM 642 O O . LEU A 1 77 ? 6.223 -4.452 -21.073 1.00 81.69 77 LEU A O 1
ATOM 646 N N . SER A 1 78 ? 7.464 -6.309 -21.276 1.00 80.44 78 SER A N 1
ATOM 647 C CA . SER A 1 78 ? 7.043 -6.876 -19.989 1.00 80.44 78 SER A CA 1
ATOM 648 C C . SER A 1 78 ? 7.475 -5.999 -18.808 1.00 80.44 78 SER A C 1
ATOM 650 O O . SER A 1 78 ? 6.709 -5.804 -17.862 1.00 80.44 78 SER A O 1
ATOM 652 N N . ALA A 1 79 ? 8.684 -5.431 -18.855 1.00 80.00 79 ALA A N 1
ATOM 653 C CA . ALA A 1 79 ? 9.149 -4.493 -17.840 1.00 80.00 79 ALA A CA 1
ATOM 654 C C . ALA A 1 79 ? 8.333 -3.191 -17.850 1.00 80.00 79 ALA A C 1
ATOM 656 O O . ALA A 1 79 ? 7.993 -2.685 -16.781 1.00 80.00 79 ALA A O 1
ATOM 657 N N . VAL A 1 80 ? 7.989 -2.674 -19.033 1.00 80.75 80 VAL A N 1
ATOM 658 C CA . VAL A 1 80 ? 7.130 -1.493 -19.187 1.00 80.75 80 VAL A CA 1
ATOM 659 C C . VAL A 1 80 ? 5.742 -1.760 -18.614 1.00 80.75 80 VAL A C 1
ATOM 661 O O . VAL A 1 80 ? 5.282 -0.984 -17.783 1.00 80.75 80 VAL A O 1
ATOM 664 N N . GLU A 1 81 ? 5.095 -2.859 -18.999 1.00 77.75 81 GLU A N 1
ATOM 665 C CA . GLU A 1 81 ? 3.775 -3.255 -18.495 1.00 77.75 81 GLU A CA 1
ATOM 666 C C . GLU A 1 81 ? 3.757 -3.326 -16.966 1.00 77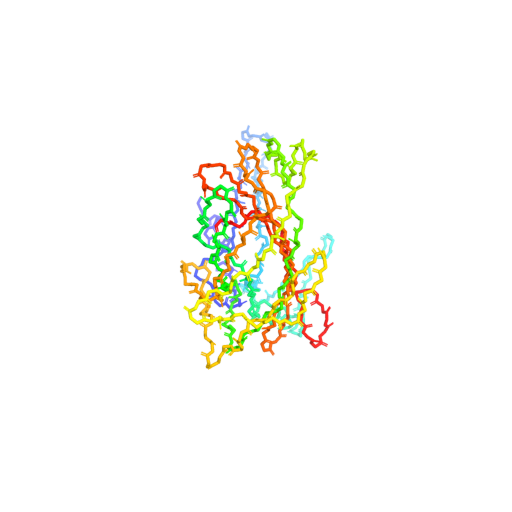.75 81 GLU A C 1
ATOM 668 O O . GLU A 1 81 ? 2.932 -2.666 -16.336 1.00 77.75 81 GLU A O 1
ATOM 673 N N . ARG A 1 82 ? 4.730 -4.017 -16.352 1.00 74.38 82 ARG A N 1
ATOM 674 C CA . ARG A 1 82 ? 4.835 -4.122 -14.884 1.00 74.38 82 ARG A CA 1
ATOM 675 C C . ARG A 1 82 ? 4.991 -2.768 -14.196 1.00 74.38 82 ARG A C 1
ATOM 677 O O . ARG A 1 82 ? 4.388 -2.543 -13.154 1.00 74.38 82 ARG A O 1
ATOM 684 N N . LYS A 1 83 ? 5.793 -1.863 -14.763 1.00 77.12 83 LYS A N 1
ATOM 685 C CA . LYS A 1 83 ? 6.010 -0.519 -14.196 1.00 77.12 83 LYS A CA 1
ATOM 686 C C . LYS A 1 83 ? 4.846 0.435 -14.431 1.00 77.12 83 LYS A C 1
ATOM 688 O O . LYS A 1 83 ? 4.712 1.430 -13.727 1.00 77.12 83 LYS A O 1
ATOM 693 N N . ARG A 1 84 ? 3.991 0.127 -15.406 1.00 78.25 84 ARG A N 1
ATOM 694 C CA . ARG A 1 84 ? 2.780 0.884 -15.715 1.00 78.25 84 ARG A CA 1
ATOM 695 C C . ARG A 1 84 ? 1.557 0.388 -14.953 1.00 78.25 84 ARG A C 1
ATOM 697 O O . ARG A 1 84 ? 0.460 0.768 -15.330 1.00 78.25 84 ARG A O 1
ATOM 704 N N . GLN A 1 85 ? 1.689 -0.441 -13.925 1.00 84.06 85 GLN A N 1
ATOM 705 C CA . GLN A 1 85 ? 0.536 -0.851 -13.125 1.00 84.06 85 GLN A CA 1
ATOM 706 C C . GLN A 1 85 ? 0.221 0.175 -12.016 1.00 84.06 85 GLN A C 1
ATOM 708 O O . GLN A 1 85 ? 1.129 0.890 -11.573 1.00 84.06 85 GLN A O 1
ATOM 713 N N . PRO A 1 86 ? -1.047 0.297 -11.576 1.00 87.00 86 PRO A N 1
ATOM 714 C CA . PRO A 1 86 ? -1.382 1.060 -10.379 1.00 87.00 86 PRO A CA 1
ATOM 715 C C . PRO A 1 86 ? -0.709 0.430 -9.154 1.00 87.00 86 PRO A C 1
ATOM 717 O O . PRO A 1 86 ? -0.541 -0.785 -9.077 1.00 87.00 86 PRO A O 1
ATOM 720 N N . ILE A 1 87 ? -0.316 1.261 -8.193 1.00 89.25 87 ILE A N 1
ATOM 721 C CA . ILE A 1 87 ? 0.253 0.829 -6.911 1.00 89.25 87 ILE A CA 1
ATOM 722 C C . ILE A 1 87 ? -0.566 1.541 -5.847 1.00 89.25 87 ILE A C 1
ATOM 724 O O . ILE A 1 87 ? -0.244 2.661 -5.444 1.00 89.25 87 ILE A O 1
ATOM 728 N N . VAL A 1 88 ? -1.676 0.912 -5.464 1.00 89.62 88 VAL A N 1
ATOM 729 C CA . VAL A 1 88 ? -2.635 1.476 -4.513 1.00 89.62 88 VAL A CA 1
ATOM 730 C C . VAL A 1 88 ? -2.335 0.956 -3.115 1.00 89.62 88 VAL A C 1
ATOM 732 O O . VAL A 1 88 ? -2.145 -0.245 -2.922 1.00 89.62 88 VAL A O 1
ATOM 735 N N . TYR A 1 89 ? -2.311 1.860 -2.142 1.00 91.62 89 TYR A N 1
ATOM 736 C CA . TYR A 1 89 ? -2.189 1.545 -0.723 1.00 91.62 89 TYR A CA 1
ATOM 737 C C . TYR A 1 89 ? -3.120 2.434 0.112 1.00 91.62 8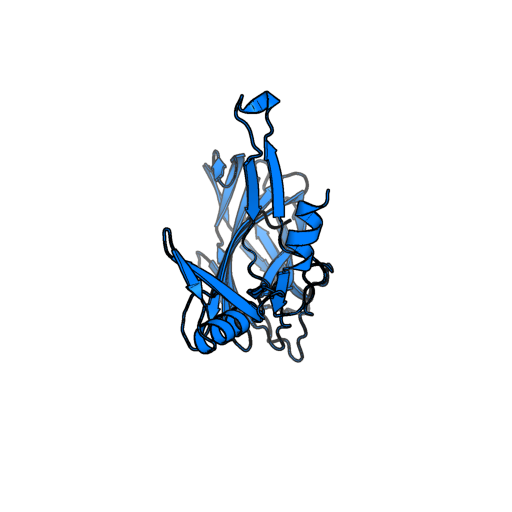9 TYR A C 1
ATOM 739 O O . TYR A 1 89 ? -3.642 3.438 -0.384 1.00 91.62 89 TYR A O 1
ATOM 747 N N . ILE A 1 90 ? -3.328 2.072 1.378 1.00 91.19 90 ILE A N 1
ATOM 748 C CA . ILE A 1 90 ? -4.089 2.878 2.336 1.00 91.19 90 ILE A CA 1
ATOM 749 C C . ILE A 1 90 ? -3.155 3.719 3.208 1.00 91.19 90 ILE A C 1
ATOM 751 O O . ILE A 1 90 ? -2.230 3.228 3.858 1.00 91.19 90 ILE A O 1
ATOM 755 N N . GLU A 1 91 ? -3.438 5.009 3.264 1.00 91.44 91 GLU A N 1
ATOM 756 C CA . GLU A 1 91 ? -2.808 5.988 4.138 1.00 91.44 91 GLU A CA 1
ATOM 757 C C . GLU A 1 91 ? -3.801 6.396 5.232 1.00 91.44 91 GLU A C 1
ATOM 759 O O . GLU A 1 91 ? -4.976 6.652 4.965 1.00 91.44 91 GLU A O 1
ATOM 764 N N . ALA A 1 92 ? -3.343 6.442 6.477 1.00 91.62 92 ALA A N 1
ATOM 765 C CA . ALA A 1 92 ? -4.077 7.031 7.579 1.00 91.62 92 ALA A CA 1
ATOM 766 C C . ALA A 1 92 ? -3.866 8.547 7.552 1.00 91.62 92 ALA A C 1
ATOM 768 O O . ALA A 1 92 ? -2.737 9.035 7.610 1.00 91.62 92 ALA A O 1
ATOM 769 N N . ARG A 1 93 ? -4.968 9.287 7.484 1.00 88.50 93 ARG A N 1
ATOM 770 C CA . ARG A 1 93 ? -5.045 10.738 7.634 1.00 88.50 93 ARG A CA 1
ATOM 771 C C . ARG A 1 93 ? -5.865 11.075 8.869 1.00 88.50 93 ARG A C 1
ATOM 773 O O . ARG A 1 93 ? -6.705 10.286 9.294 1.00 88.50 93 ARG A O 1
ATOM 780 N N . ASP A 1 94 ? -5.600 12.246 9.433 1.00 86.94 94 ASP A N 1
ATOM 781 C CA . ASP A 1 94 ? -6.408 12.849 10.495 1.00 86.94 94 ASP A CA 1
ATOM 782 C C . ASP A 1 94 ? -6.734 11.883 11.640 1.00 86.94 94 ASP A C 1
ATOM 784 O O . ASP A 1 94 ? -7.862 11.412 11.796 1.00 86.94 94 ASP A O 1
ATOM 788 N N . LEU A 1 95 ? -5.715 11.574 12.443 1.00 90.88 95 LEU A N 1
ATOM 789 C CA . LEU A 1 95 ? -5.886 10.770 13.642 1.00 90.88 95 LEU A CA 1
ATOM 790 C C . LEU A 1 95 ? -6.274 11.664 14.818 1.00 90.88 95 LEU A C 1
ATOM 792 O O . LEU A 1 95 ? -5.480 12.489 15.273 1.00 90.88 95 LEU A O 1
ATOM 796 N N . ILE A 1 96 ? -7.483 11.468 15.336 1.00 90.19 96 ILE A N 1
ATOM 797 C CA . ILE A 1 96 ? -7.961 12.162 16.530 1.00 90.19 96 ILE A CA 1
ATOM 798 C C . ILE A 1 96 ? -7.896 11.185 17.694 1.00 90.19 96 ILE A C 1
ATOM 800 O O . ILE A 1 96 ? -8.663 10.224 17.776 1.00 90.19 96 ILE A O 1
ATOM 804 N N . PHE A 1 97 ? -6.967 11.449 18.606 1.00 89.12 97 PHE A N 1
ATOM 805 C CA . PHE A 1 97 ? -6.774 10.652 19.806 1.00 89.12 97 PHE A CA 1
ATOM 806 C C . PHE A 1 97 ? -7.469 11.298 21.007 1.00 89.12 97 PHE A C 1
ATOM 808 O O . PHE A 1 97 ? -7.161 12.429 21.384 1.00 89.12 97 PHE A O 1
ATOM 815 N N . LYS A 1 98 ? -8.382 10.553 21.627 1.00 86.88 98 LYS A N 1
ATOM 816 C CA . LYS A 1 98 ? -8.966 10.839 22.939 1.00 86.88 98 LYS A CA 1
ATOM 817 C C . LYS A 1 98 ? -8.609 9.694 23.882 1.00 86.88 98 LYS A C 1
ATOM 819 O O . LYS A 1 98 ? -8.307 8.581 23.466 1.00 86.88 98 LYS A O 1
ATOM 824 N N . GLU A 1 99 ? -8.674 9.947 25.180 1.00 83.50 99 GLU A N 1
ATOM 825 C CA . GLU A 1 99 ? -8.137 9.034 26.197 1.00 83.50 99 GLU A CA 1
ATOM 826 C C . GLU A 1 99 ? -8.763 7.627 26.190 1.00 83.50 99 GLU A C 1
ATOM 828 O O . GLU A 1 99 ? -8.160 6.692 26.708 1.00 83.50 99 GLU A O 1
ATOM 833 N N . ASN A 1 100 ? -9.957 7.463 25.614 1.00 90.31 100 ASN A N 1
ATOM 834 C CA . ASN A 1 100 ? -10.676 6.193 25.491 1.00 90.31 100 ASN A CA 1
ATOM 835 C C . ASN A 1 100 ? -11.106 5.859 24.051 1.00 90.31 100 ASN A C 1
ATOM 837 O O . ASN A 1 100 ? -11.819 4.876 23.845 1.00 90.31 100 ASN A O 1
ATOM 841 N N . SER A 1 101 ? -10.748 6.681 23.066 1.00 91.62 101 SER A N 1
ATOM 842 C CA . SER A 1 101 ? -11.209 6.510 21.689 1.00 91.62 101 SER A CA 1
ATOM 843 C C . SER A 1 101 ? -10.212 7.069 20.686 1.00 91.62 101 SER A C 1
ATOM 845 O O . SER A 1 101 ? -9.536 8.064 20.939 1.00 91.62 101 SER A O 1
ATOM 847 N N . MET A 1 102 ? -10.111 6.420 19.532 1.00 92.00 102 MET A N 1
ATOM 848 C CA . MET A 1 102 ? -9.240 6.850 18.442 1.00 92.00 102 MET A CA 1
ATOM 849 C C . MET A 1 102 ? -10.036 6.867 17.150 1.00 92.00 102 MET A C 1
ATOM 851 O O . MET A 1 102 ? -10.517 5.821 16.726 1.00 92.00 102 MET A O 1
ATOM 855 N N . GLU A 1 103 ? -10.171 8.032 16.530 1.00 93.62 103 GLU A N 1
ATOM 856 C CA . GLU A 1 103 ? -10.742 8.159 15.189 1.00 93.62 103 GLU A CA 1
ATOM 857 C C . GLU A 1 103 ? -9.609 8.237 14.168 1.00 93.62 103 GLU A C 1
ATOM 859 O O . GLU A 1 103 ? -8.644 8.978 14.362 1.00 93.62 103 GLU A O 1
ATOM 864 N N . ILE A 1 104 ? -9.720 7.457 13.095 1.00 93.00 104 ILE A N 1
ATOM 865 C CA . ILE A 1 104 ? -8.736 7.394 12.016 1.00 93.00 104 ILE A CA 1
ATOM 866 C C . ILE A 1 104 ? -9.477 7.504 10.688 1.00 93.00 104 ILE A C 1
ATOM 868 O O . ILE A 1 104 ? -10.396 6.724 10.410 1.00 93.00 104 ILE A O 1
ATOM 872 N N . THR A 1 105 ? -9.056 8.448 9.848 1.00 92.38 105 THR A N 1
ATOM 873 C CA . THR A 1 105 ? -9.516 8.530 8.462 1.00 92.38 105 THR A CA 1
ATOM 874 C C . THR A 1 105 ? -8.569 7.727 7.579 1.00 92.38 105 THR A C 1
ATOM 876 O O . THR A 1 105 ? -7.365 7.939 7.592 1.00 92.38 105 THR A O 1
ATOM 879 N N . LEU A 1 106 ? -9.092 6.780 6.809 1.00 91.81 106 LEU A N 1
ATOM 880 C CA . LEU A 1 106 ? -8.312 5.970 5.879 1.00 91.81 106 LEU A CA 1
ATOM 881 C C . LEU A 1 106 ? -8.576 6.449 4.456 1.00 91.81 106 LEU A C 1
ATOM 883 O O . LEU A 1 106 ? -9.730 6.636 4.056 1.00 91.81 106 LEU A O 1
ATOM 887 N N . VAL A 1 107 ? -7.513 6.633 3.680 1.00 89.62 107 VAL A N 1
ATOM 888 C CA . VAL A 1 107 ? -7.591 7.080 2.290 1.00 89.62 107 VAL A CA 1
ATOM 889 C C . VAL A 1 107 ? -6.765 6.183 1.378 1.00 89.62 107 VAL A C 1
ATOM 891 O O . VAL A 1 107 ? -5.682 5.739 1.740 1.00 89.62 107 VAL A O 1
ATOM 894 N N . PHE A 1 108 ? -7.265 5.931 0.177 1.00 88.69 108 PHE A N 1
ATOM 895 C CA . PHE A 1 108 ? -6.513 5.305 -0.895 1.00 88.69 108 PHE A CA 1
ATOM 896 C C . PHE A 1 108 ? -5.584 6.321 -1.551 1.00 88.69 108 PHE A C 1
ATOM 898 O O . PHE A 1 108 ? -6.006 7.425 -1.916 1.00 88.69 108 PHE A O 1
ATOM 905 N N . LYS A 1 109 ? -4.335 5.907 -1.752 1.00 86.75 109 LYS A N 1
ATOM 906 C CA . LYS A 1 109 ? -3.307 6.653 -2.472 1.00 86.75 109 LYS A CA 1
ATOM 907 C C . LYS A 1 109 ? -2.671 5.745 -3.515 1.00 86.75 109 LYS A C 1
ATOM 909 O O . LYS A 1 109 ? -2.421 4.571 -3.251 1.00 86.75 109 LYS A O 1
ATOM 914 N N . ASN A 1 110 ? -2.442 6.288 -4.707 1.00 84.44 110 ASN A N 1
ATOM 915 C CA . ASN A 1 110 ? -1.840 5.570 -5.824 1.00 84.44 110 ASN A CA 1
ATOM 916 C C . ASN A 1 110 ? -0.488 6.198 -6.170 1.00 84.44 110 ASN A C 1
ATOM 918 O O . ASN A 1 110 ? -0.420 7.374 -6.516 1.00 84.44 110 ASN A O 1
ATOM 922 N N . ILE A 1 111 ? 0.580 5.409 -6.077 1.00 81.69 111 ILE A N 1
ATOM 923 C CA . ILE A 1 111 ? 1.941 5.816 -6.475 1.00 81.69 111 ILE A CA 1
ATOM 924 C C . ILE A 1 111 ? 2.380 5.167 -7.793 1.00 81.69 111 ILE A C 1
ATOM 926 O O . ILE A 1 111 ? 3.504 5.377 -8.244 1.00 81.69 111 ILE A O 1
ATOM 930 N N . GLY A 1 112 ? 1.503 4.374 -8.412 1.00 79.00 112 GLY A N 1
ATOM 931 C CA . GLY A 1 112 ? 1.737 3.740 -9.701 1.00 79.00 112 GLY A CA 1
ATOM 932 C C . GLY A 1 112 ? 1.565 4.706 -10.872 1.00 79.00 112 GLY A C 1
ATOM 933 O O . GLY A 1 112 ? 1.003 5.795 -10.751 1.00 79.00 112 GLY A O 1
ATOM 934 N N . ALA A 1 113 ? 2.045 4.291 -12.044 1.00 74.75 113 ALA A N 1
ATOM 935 C CA . ALA A 1 113 ? 2.032 5.126 -13.246 1.00 74.75 113 ALA A CA 1
ATOM 936 C C . ALA A 1 113 ? 0.717 5.056 -14.054 1.00 74.75 113 ALA A C 1
ATOM 938 O O . ALA A 1 113 ? 0.567 5.789 -15.033 1.00 74.75 113 ALA A O 1
ATOM 939 N N . LYS A 1 114 ? -0.231 4.190 -13.669 1.00 78.00 114 LYS A N 1
ATOM 940 C CA . LYS A 1 114 ? -1.610 4.141 -14.192 1.00 78.00 114 LYS A CA 1
ATOM 941 C C . LYS A 1 114 ? -2.608 4.403 -13.061 1.00 78.00 114 LYS A C 1
ATOM 943 O O . LYS A 1 114 ? -2.294 4.084 -11.912 1.00 78.00 114 LYS A O 1
ATOM 948 N N . PRO A 1 115 ? -3.791 4.961 -13.366 1.00 78.19 115 PRO A N 1
ATOM 949 C CA . PRO A 1 115 ? -4.843 5.076 -12.378 1.00 78.19 115 PRO A CA 1
ATOM 950 C C . PRO A 1 115 ? -5.425 3.685 -12.116 1.00 78.19 115 PRO A C 1
ATOM 952 O O . PRO A 1 115 ? -5.383 2.841 -13.011 1.00 78.19 115 PRO A O 1
ATOM 955 N N . ALA A 1 116 ? -5.962 3.444 -10.920 1.00 83.06 116 ALA A N 1
ATOM 956 C CA . ALA A 1 116 ? -6.834 2.291 -10.708 1.00 83.06 116 ALA A CA 1
ATOM 957 C C . ALA A 1 116 ? -8.284 2.718 -10.949 1.00 83.06 116 ALA A C 1
ATOM 959 O O . ALA A 1 116 ? -8.740 3.698 -10.345 1.00 83.06 116 ALA A O 1
ATOM 960 N N . MET A 1 117 ? -8.968 1.990 -11.833 1.00 81.62 117 MET A N 1
ATOM 961 C CA . MET A 1 117 ? -10.367 2.208 -12.220 1.00 81.62 117 MET A CA 1
ATOM 962 C C . MET A 1 117 ? -11.356 1.589 -11.226 1.00 81.62 117 MET A C 1
ATOM 964 O O . MET A 1 117 ? -12.510 2.013 -11.106 1.00 81.62 117 MET A O 1
ATOM 968 N N . THR A 1 118 ? -10.901 0.556 -10.522 1.00 83.19 118 THR A N 1
ATOM 969 C CA . THR A 1 118 ? -11.636 -0.103 -9.448 1.00 83.19 118 THR A CA 1
ATOM 970 C C . THR A 1 118 ? -10.695 -0.355 -8.289 1.00 83.19 118 THR A C 1
ATOM 972 O O . THR A 1 118 ? -9.551 -0.751 -8.496 1.00 83.19 118 THR A O 1
ATOM 975 N N . VAL A 1 119 ? -11.174 -0.117 -7.072 1.00 87.50 119 VAL A N 1
ATOM 976 C CA . VAL A 1 119 ? -10.445 -0.476 -5.860 1.00 87.50 119 VAL A CA 1
ATOM 977 C C . VAL A 1 119 ? -11.407 -1.111 -4.875 1.00 87.50 119 VAL A C 1
ATOM 979 O O . VAL A 1 119 ? -12.507 -0.603 -4.645 1.00 87.50 119 VAL A O 1
ATOM 982 N N . ASP A 1 120 ? -10.958 -2.220 -4.309 1.00 89.19 120 ASP A N 1
ATOM 983 C CA . ASP A 1 120 ? -11.585 -2.882 -3.179 1.00 89.19 120 ASP A CA 1
ATOM 984 C C . ASP A 1 120 ? -10.521 -3.215 -2.133 1.00 89.19 120 ASP A C 1
ATOM 986 O O . ASP A 1 120 ? -9.339 -3.339 -2.455 1.00 89.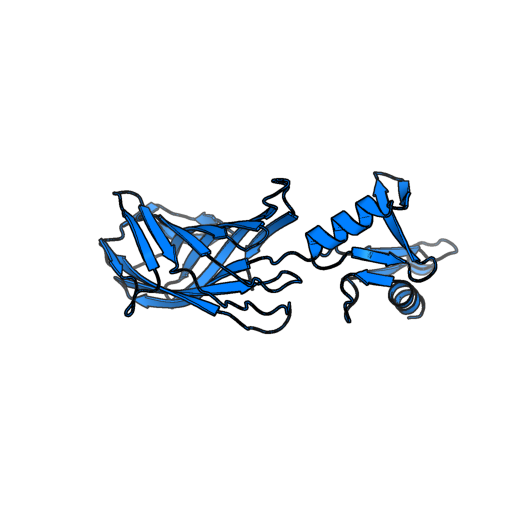19 120 ASP A O 1
ATOM 990 N N . CYS A 1 121 ? -10.902 -3.317 -0.870 1.00 92.94 121 CYS A N 1
ATOM 991 C CA . CYS A 1 121 ? -9.976 -3.526 0.224 1.00 92.94 121 CYS A CA 1
ATOM 992 C C . CYS A 1 121 ? -10.611 -4.347 1.334 1.00 92.94 121 CYS A C 1
ATOM 994 O O . CYS A 1 121 ? -11.597 -3.937 1.942 1.00 92.94 121 CYS A O 1
ATOM 996 N N . ILE A 1 122 ? -9.931 -5.432 1.692 1.00 95.19 122 ILE A N 1
ATOM 997 C CA . ILE A 1 122 ? -10.173 -6.181 2.921 1.00 95.19 122 ILE A CA 1
ATOM 998 C C . ILE A 1 122 ? -9.152 -5.711 3.950 1.00 95.19 122 ILE A C 1
ATOM 1000 O O . ILE A 1 122 ? -7.950 -5.753 3.692 1.00 95.19 122 ILE A O 1
ATOM 1004 N N . LEU A 1 123 ? -9.614 -5.272 5.117 1.00 95.31 123 LEU A N 1
ATOM 1005 C CA . LEU A 1 123 ? -8.767 -4.795 6.206 1.00 95.31 123 LEU A CA 1
ATOM 1006 C C . LEU A 1 123 ? -9.008 -5.601 7.487 1.00 95.31 123 LEU A C 1
ATOM 1008 O O . LEU A 1 123 ? -10.144 -5.804 7.901 1.00 95.31 123 LEU A O 1
ATOM 1012 N N . GLY A 1 124 ? -7.933 -6.041 8.128 1.00 95.56 124 GLY A N 1
ATOM 1013 C CA . GLY A 1 124 ? -7.913 -6.690 9.431 1.00 95.56 124 GLY A CA 1
ATOM 1014 C C . GLY A 1 124 ? -7.321 -5.756 10.482 1.00 95.56 124 GLY A C 1
ATOM 1015 O O . GLY A 1 124 ? -6.210 -5.252 10.326 1.00 95.56 124 GLY A O 1
ATOM 1016 N N . ILE A 1 125 ? -8.052 -5.520 11.568 1.00 95.56 125 ILE A N 1
ATOM 1017 C CA . ILE A 1 125 ? -7.607 -4.703 12.701 1.00 95.56 125 ILE A CA 1
ATOM 1018 C C . ILE A 1 125 ? -7.456 -5.602 13.920 1.00 95.56 125 ILE A C 1
ATOM 1020 O O . ILE A 1 125 ? -8.424 -6.227 14.358 1.00 95.56 125 ILE A O 1
ATOM 1024 N N . ASN A 1 126 ? -6.258 -5.624 14.507 1.00 93.88 126 ASN A N 1
ATOM 1025 C CA . ASN A 1 126 ? -6.022 -6.339 15.758 1.00 93.88 126 ASN A CA 1
ATOM 1026 C C . ASN A 1 126 ? -6.721 -5.614 16.922 1.00 93.88 126 ASN A C 1
ATOM 1028 O O . ASN A 1 126 ? -6.547 -4.411 17.120 1.00 93.88 126 ASN A O 1
ATOM 1032 N N . LYS A 1 127 ? -7.497 -6.355 17.716 1.00 92.94 127 LYS A N 1
ATOM 1033 C CA . LYS A 1 127 ? -8.195 -5.848 18.904 1.00 92.94 127 LYS A CA 1
ATOM 1034 C C . LYS A 1 127 ? -7.283 -5.626 20.102 1.00 92.94 127 LYS A C 1
ATOM 1036 O O . LYS A 1 127 ? -7.746 -5.087 21.105 1.00 92.94 127 LYS A O 1
ATOM 1041 N N . SER A 1 128 ? -6.024 -6.043 20.023 1.00 92.44 128 SER A N 1
ATOM 1042 C CA . SER A 1 128 ? -4.994 -5.760 21.011 1.00 92.44 128 SER A CA 1
ATOM 1043 C C . SER A 1 128 ? -4.029 -4.700 20.504 1.00 92.44 128 SER A C 1
ATOM 1045 O O . SER A 1 128 ? -3.407 -4.862 19.453 1.00 92.44 128 SER A O 1
ATOM 1047 N N . ILE A 1 129 ? -3.887 -3.624 21.272 1.00 92.25 129 ILE A N 1
ATOM 1048 C CA . ILE A 1 129 ? -3.007 -2.504 20.958 1.00 92.25 129 ILE A CA 1
ATOM 1049 C C . ILE A 1 129 ? -1.883 -2.482 21.997 1.00 92.25 129 ILE A C 1
ATOM 1051 O O . ILE A 1 129 ? -2.139 -2.136 23.155 1.00 92.25 129 ILE A O 1
ATOM 1055 N N . PRO A 1 130 ? -0.646 -2.851 21.628 1.00 91.44 130 PRO A N 1
ATOM 1056 C CA . PRO A 1 130 ? 0.492 -2.721 22.523 1.00 91.44 130 PRO A CA 1
ATOM 1057 C C . PRO A 1 130 ? 0.783 -1.252 22.850 1.00 91.44 130 PRO A C 1
ATOM 1059 O O . PRO A 1 130 ? 0.710 -0.367 21.990 1.00 91.44 130 PRO A O 1
ATOM 1062 N N . VAL A 1 131 ? 1.151 -1.023 24.109 1.00 89.94 131 VAL A N 1
ATOM 1063 C CA . VAL A 1 131 ? 1.547 0.269 24.668 1.00 89.94 131 VAL A CA 1
ATOM 1064 C C . VAL A 1 131 ? 2.992 0.169 25.126 1.00 89.94 131 VAL A C 1
ATOM 1066 O O . VAL A 1 131 ? 3.319 -0.621 26.011 1.00 89.94 131 VAL A O 1
ATOM 1069 N N . GLY A 1 132 ? 3.852 0.973 24.511 1.00 87.31 132 GLY A N 1
ATOM 1070 C CA . GLY A 1 132 ? 5.269 1.067 24.842 1.00 87.31 132 GLY A CA 1
ATOM 1071 C C . GLY A 1 132 ? 5.637 2.398 25.471 1.00 87.31 132 GLY A C 1
ATOM 1072 O O . GLY A 1 132 ? 4.823 3.315 25.562 1.00 87.31 132 GLY A O 1
ATOM 1073 N N . GLN A 1 133 ? 6.897 2.521 25.871 1.00 83.38 133 GLN A N 1
ATOM 1074 C CA . GLN A 1 133 ? 7.436 3.756 26.437 1.00 83.38 133 GLN A CA 1
ATOM 1075 C C . GLN A 1 133 ? 7.899 4.723 25.344 1.00 83.38 133 GLN A C 1
ATOM 1077 O O . GLN A 1 133 ? 7.680 5.929 25.445 1.00 83.38 133 GLN A O 1
ATOM 1082 N N . LYS A 1 134 ? 8.535 4.201 24.288 1.00 82.31 134 LYS A N 1
ATOM 1083 C CA . LYS A 1 134 ? 9.094 4.999 23.189 1.00 82.31 134 LYS A CA 1
ATOM 1084 C C . LYS A 1 134 ? 9.165 4.212 21.882 1.00 82.31 134 LYS A C 1
ATOM 1086 O O . LYS A 1 134 ? 9.111 2.983 21.876 1.00 82.31 134 LYS A O 1
ATOM 1091 N N . LEU A 1 135 ? 9.317 4.944 20.782 1.00 80.19 135 LEU A N 1
ATOM 1092 C CA . LEU A 1 135 ? 9.613 4.397 19.461 1.00 80.19 135 LEU A CA 1
ATOM 1093 C C . LEU A 1 135 ? 11.111 4.570 19.171 1.00 80.19 135 LEU A C 1
ATOM 1095 O O . LEU A 1 135 ? 11.582 5.705 19.089 1.00 80.19 135 LEU A O 1
ATOM 1099 N N . GLU A 1 136 ? 11.841 3.469 18.993 1.00 78.81 136 GLU A N 1
ATOM 1100 C CA . GLU A 1 136 ? 13.233 3.476 18.523 1.00 78.81 136 GLU A CA 1
ATOM 1101 C C . GLU A 1 136 ? 13.296 2.876 17.118 1.00 78.81 136 GLU A C 1
ATOM 1103 O O . GLU A 1 136 ? 13.116 1.673 16.924 1.00 78.81 136 GLU A O 1
ATOM 1108 N N . GLY A 1 137 ? 13.502 3.738 16.120 1.00 75.44 137 GLY A N 1
ATOM 1109 C CA . GLY A 1 137 ? 13.376 3.352 14.716 1.00 75.44 137 GLY A CA 1
ATOM 1110 C C . GLY A 1 137 ? 11.964 2.843 14.415 1.00 75.44 137 GLY A C 1
ATOM 1111 O O . GLY A 1 137 ? 11.003 3.611 14.441 1.00 75.44 137 GLY A O 1
ATOM 1112 N N . GLU A 1 138 ? 11.858 1.544 14.151 1.00 68.88 138 GLU A N 1
ATOM 1113 C CA . GLU A 1 138 ? 10.620 0.839 13.787 1.00 68.88 138 GLU A CA 1
ATOM 11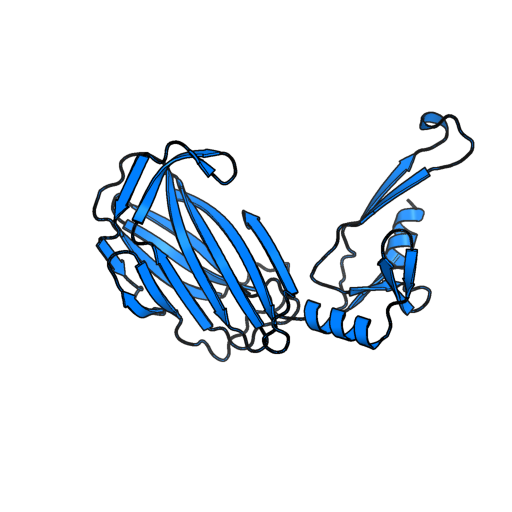14 C C . GLU A 1 138 ? 10.087 -0.037 14.930 1.00 68.88 138 GLU A C 1
ATOM 1116 O O . GLU A 1 138 ? 9.074 -0.719 14.785 1.00 68.88 138 GLU A O 1
ATOM 1121 N N . ARG A 1 139 ? 10.762 -0.039 16.087 1.00 76.19 139 ARG A N 1
ATOM 1122 C CA . ARG A 1 139 ? 10.416 -0.904 17.217 1.00 76.19 139 ARG A CA 1
ATOM 1123 C C . ARG A 1 139 ? 9.819 -0.102 18.360 1.00 76.19 139 ARG A C 1
ATOM 1125 O O . ARG A 1 139 ? 10.356 0.919 18.792 1.00 76.19 139 ARG A O 1
ATOM 1132 N N . LEU A 1 140 ? 8.704 -0.609 18.872 1.00 80.56 140 LEU A N 1
ATOM 1133 C CA . LEU A 1 140 ? 8.108 -0.129 20.108 1.00 80.56 140 LEU A CA 1
ATOM 1134 C C . LEU A 1 140 ? 8.885 -0.724 21.287 1.00 80.56 140 LEU A C 1
ATOM 1136 O O . LEU A 1 140 ? 8.892 -1.939 21.480 1.00 80.56 140 LEU A O 1
ATOM 1140 N N . VAL A 1 141 ? 9.552 0.128 22.060 1.00 81.75 141 VAL A N 1
ATOM 1141 C CA . VAL A 1 141 ? 10.402 -0.280 23.186 1.00 81.75 141 VAL A CA 1
ATOM 1142 C C . VAL A 1 141 ? 9.636 -0.144 24.498 1.00 81.75 141 VAL A C 1
ATOM 1144 O O . VAL A 1 141 ? 8.905 0.828 24.706 1.00 81.75 141 VAL A O 1
ATOM 1147 N N . GLY A 1 142 ? 9.811 -1.123 25.390 1.00 78.69 142 GLY A N 1
ATOM 1148 C CA . GLY A 1 142 ? 9.122 -1.173 26.684 1.00 78.69 142 GLY A CA 1
ATOM 1149 C C . GLY A 1 142 ? 7.629 -1.477 26.555 1.00 78.69 142 GLY A C 1
ATOM 1150 O O . GLY A 1 142 ? 6.826 -0.924 27.305 1.00 78.69 142 GLY A O 1
ATOM 1151 N N . ALA A 1 143 ? 7.251 -2.282 25.555 1.00 75.31 143 ALA A N 1
ATOM 1152 C CA . ALA A 1 143 ? 5.877 -2.717 25.332 1.00 75.31 143 ALA A CA 1
ATOM 1153 C C . ALA A 1 143 ? 5.462 -3.756 26.385 1.00 75.31 143 ALA A C 1
ATOM 1155 O O . ALA A 1 143 ? 5.559 -4.958 26.159 1.00 75.31 143 ALA A O 1
ATOM 1156 N N . ASN A 1 144 ? 5.025 -3.274 27.548 1.00 76.31 144 ASN A N 1
ATOM 1157 C CA . ASN A 1 144 ? 4.736 -4.119 28.712 1.00 76.31 144 ASN A CA 1
ATOM 1158 C C . ASN A 1 144 ? 3.231 -4.230 28.995 1.00 76.31 144 ASN A C 1
ATOM 1160 O O . ASN A 1 144 ? 2.817 -4.954 29.897 1.00 76.31 144 ASN A O 1
ATOM 1164 N N . LYS A 1 145 ? 2.413 -3.473 28.257 1.00 86.12 145 LYS A N 1
ATOM 1165 C CA . LYS A 1 145 ? 0.966 -3.392 28.436 1.00 86.12 145 LYS A CA 1
ATOM 1166 C C . LYS A 1 145 ? 0.269 -3.513 27.086 1.00 86.12 145 LYS A C 1
ATOM 1168 O O . LYS A 1 145 ? 0.743 -2.979 26.086 1.00 86.12 145 LYS A O 1
ATOM 1173 N N . GLU A 1 146 ? -0.885 -4.169 27.073 1.00 89.50 146 GLU A N 1
ATOM 1174 C CA . GLU A 1 146 ? -1.793 -4.200 25.930 1.00 89.50 146 GLU A CA 1
ATOM 1175 C C . GLU A 1 146 ? -3.144 -3.609 26.318 1.00 89.50 146 GLU A C 1
ATOM 1177 O O . GLU A 1 146 ? -3.636 -3.842 27.420 1.00 89.50 146 GLU A O 1
ATOM 1182 N N . ILE A 1 147 ? -3.758 -2.871 25.398 1.00 90.81 147 ILE A N 1
ATOM 1183 C CA . ILE A 1 147 ? -5.096 -2.308 25.570 1.00 90.81 147 ILE A CA 1
ATOM 1184 C C . ILE A 1 147 ? -6.028 -2.946 24.558 1.00 90.81 147 ILE A C 1
ATOM 1186 O O . ILE A 1 147 ? -5.715 -3.045 23.372 1.00 90.81 147 ILE A O 1
ATOM 1190 N N . LYS A 1 148 ? -7.193 -3.385 25.035 1.00 93.19 148 LYS A N 1
ATOM 1191 C CA . LYS A 1 148 ? -8.192 -4.035 24.191 1.00 93.19 148 LYS A CA 1
ATOM 1192 C C . LYS A 1 148 ? -9.171 -3.025 23.600 1.00 93.19 148 LYS A C 1
ATOM 1194 O O . LYS A 1 148 ? -9.657 -2.129 24.293 1.00 93.19 148 LYS A O 1
ATOM 1199 N N . ILE A 1 149 ? -9.528 -3.231 22.339 1.00 92.12 149 ILE A N 1
ATOM 1200 C CA . ILE A 1 149 ? -10.620 -2.529 21.663 1.00 92.12 149 ILE A CA 1
ATOM 1201 C C . ILE A 1 149 ? -11.949 -3.102 22.178 1.00 92.12 149 ILE A C 1
ATOM 1203 O O . ILE A 1 149 ? -12.171 -4.315 22.157 1.00 92.12 149 ILE A O 1
ATOM 1207 N N . LYS A 1 150 ? -12.830 -2.233 22.681 1.00 91.25 150 LYS A N 1
ATOM 1208 C CA . LYS A 1 150 ? -14.177 -2.583 23.151 1.00 91.25 150 LYS A CA 1
ATOM 1209 C C . LYS A 1 150 ? -15.107 -2.827 21.967 1.00 91.25 150 LYS A C 1
ATOM 1211 O O . LYS A 1 150 ? -15.751 -3.869 21.896 1.00 91.25 150 LYS A O 1
ATOM 1216 N N . ASN A 1 151 ? -15.172 -1.863 21.058 1.00 90.38 151 ASN A N 1
ATOM 1217 C CA . ASN A 1 151 ? -15.937 -1.924 19.820 1.00 90.38 151 ASN A CA 1
ATOM 1218 C C . ASN A 1 151 ? -15.286 -1.017 18.759 1.00 90.38 151 ASN A C 1
ATOM 1220 O O . ASN A 1 151 ? -14.383 -0.229 19.055 1.00 90.38 151 ASN A O 1
ATOM 1224 N N . LEU A 1 152 ? -15.738 -1.182 17.519 1.00 92.50 152 LEU A N 1
ATOM 1225 C CA . LEU A 1 152 ? -15.293 -0.416 16.366 1.00 92.50 152 LEU A CA 1
ATOM 1226 C C . LEU A 1 152 ? -16.519 0.186 15.681 1.00 92.50 152 LEU A C 1
ATOM 1228 O O . LEU A 1 152 ? -17.389 -0.554 15.218 1.00 92.50 152 LEU A O 1
ATOM 1232 N N . ASP A 1 153 ? -16.558 1.512 15.588 1.00 91.00 153 ASP A N 1
ATOM 1233 C CA . ASP A 1 153 ? -17.569 2.243 14.830 1.00 91.00 153 ASP A CA 1
ATOM 1234 C C . ASP A 1 153 ? -17.039 2.556 13.425 1.00 91.00 153 ASP A C 1
ATOM 1236 O O . ASP A 1 153 ? -15.871 2.898 13.239 1.00 91.00 153 ASP A O 1
ATOM 1240 N N . ARG A 1 154 ? -17.897 2.421 12.410 1.00 89.75 154 ARG A N 1
ATOM 1241 C CA . ARG A 1 154 ? -17.521 2.475 10.980 1.00 89.75 154 ARG A CA 1
ATOM 1242 C C . ARG A 1 154 ? -17.908 3.795 10.301 1.00 89.75 154 ARG A C 1
ATOM 1244 O O . ARG A 1 154 ? -18.030 3.852 9.078 1.00 89.75 154 ARG A O 1
ATOM 1251 N N . GLY A 1 155 ? -18.138 4.835 11.104 1.00 80.50 155 GLY A N 1
ATOM 1252 C CA . GLY A 1 155 ? -18.693 6.114 10.662 1.00 80.50 155 GLY A CA 1
ATOM 1253 C C . GLY A 1 155 ? -20.160 6.025 10.218 1.00 80.50 155 GLY A C 1
ATOM 1254 O O . GLY A 1 155 ? -20.765 4.952 10.193 1.00 80.50 155 GLY A O 1
ATOM 1255 N N . SER A 1 156 ? -20.734 7.177 9.870 1.00 76.69 156 SER A N 1
ATOM 1256 C CA . SER A 1 156 ? -22.082 7.292 9.306 1.00 76.69 156 SER A CA 1
ATOM 1257 C C . SER A 1 156 ? -22.055 8.243 8.098 1.00 76.69 156 SER A C 1
ATOM 1259 O O . SER A 1 156 ? -21.653 9.396 8.272 1.00 76.69 156 SER A O 1
ATOM 1261 N N . PRO A 1 157 ? -22.438 7.797 6.885 1.00 75.50 157 PRO A N 1
ATOM 1262 C CA . PRO A 1 157 ? -22.793 6.421 6.526 1.00 75.50 157 PRO A CA 1
ATOM 1263 C C . PRO A 1 157 ? -21.565 5.486 6.536 1.00 75.50 157 PRO A C 1
ATOM 1265 O O . PRO A 1 157 ? -20.450 5.932 6.244 1.00 75.50 157 PRO A O 1
ATOM 1268 N N . PRO A 1 158 ? -21.742 4.189 6.850 1.00 77.81 158 PRO A N 1
ATOM 1269 C CA . PRO A 1 158 ? -20.630 3.252 6.895 1.00 77.81 158 PRO A CA 1
ATOM 1270 C C . PRO A 1 158 ? -20.093 2.982 5.486 1.00 77.81 158 PRO A C 1
ATOM 1272 O O . PRO A 1 158 ? -20.801 2.461 4.628 1.00 77.81 158 PRO A O 1
ATOM 1275 N N . ARG A 1 159 ? -18.816 3.309 5.257 1.00 85.12 159 ARG A N 1
ATOM 1276 C CA . ARG A 1 159 ? -18.076 2.904 4.042 1.00 85.12 159 ARG A CA 1
ATOM 1277 C C . ARG A 1 159 ? -17.412 1.535 4.167 1.00 85.12 159 ARG A C 1
ATOM 1279 O O . ARG A 1 159 ? -16.924 0.999 3.179 1.00 85.12 159 ARG A O 1
ATOM 1286 N N . PHE A 1 160 ? -17.402 0.991 5.382 1.00 89.88 160 PHE A N 1
ATOM 1287 C CA . PHE A 1 160 ? -16.865 -0.323 5.689 1.00 89.88 160 PHE A CA 1
ATOM 1288 C C . PHE A 1 160 ? -17.989 -1.299 6.044 1.00 89.88 160 PHE A C 1
ATOM 1290 O O . PHE A 1 160 ? -18.790 -1.058 6.955 1.00 89.88 160 PHE A O 1
ATOM 1297 N N . VAL A 1 161 ? -18.018 -2.435 5.364 1.00 90.75 161 VAL A N 1
ATOM 1298 C CA . VAL A 1 161 ? -18.860 -3.591 5.664 1.00 90.75 161 VAL A CA 1
ATOM 1299 C C . VAL A 1 161 ? -18.107 -4.496 6.639 1.00 90.75 161 VAL A C 1
ATOM 1301 O O . VAL A 1 161 ? -16.907 -4.701 6.503 1.00 90.75 161 VAL A O 1
ATOM 1304 N N . LEU A 1 162 ? -18.783 -4.999 7.672 1.00 92.75 162 LEU A N 1
ATOM 1305 C CA . LEU A 1 162 ? -18.188 -5.941 8.620 1.00 92.75 162 LEU A CA 1
ATOM 1306 C C . LEU A 1 162 ? -18.275 -7.351 8.029 1.00 92.75 162 LEU A C 1
ATOM 1308 O O . LEU A 1 162 ? -19.382 -7.844 7.840 1.00 92.75 162 LEU A O 1
ATOM 1312 N N . LEU A 1 163 ? -17.131 -7.990 7.780 1.00 92.81 163 LEU A N 1
ATOM 1313 C CA . LEU A 1 163 ? -17.076 -9.366 7.278 1.00 92.81 163 LEU A CA 1
ATOM 1314 C C . LEU A 1 163 ? -16.985 -10.385 8.414 1.00 92.81 163 LEU A C 1
ATOM 1316 O O . LEU A 1 163 ? -17.692 -11.390 8.421 1.00 92.81 163 LEU A O 1
ATOM 1320 N N . ARG A 1 164 ? -16.095 -10.135 9.381 1.00 93.44 164 ARG A N 1
ATOM 1321 C CA . ARG A 1 164 ? -15.854 -11.035 10.514 1.00 93.44 164 ARG A CA 1
ATOM 1322 C C . ARG A 1 164 ? -15.445 -10.252 11.746 1.00 93.44 164 ARG A C 1
ATOM 1324 O O . ARG A 1 164 ? -14.716 -9.268 11.660 1.00 93.44 164 ARG A O 1
ATOM 1331 N N . GLN A 1 165 ? -15.859 -10.735 12.908 1.00 93.25 165 GLN A N 1
ATOM 1332 C CA . GLN A 1 165 ? -15.370 -10.248 14.185 1.00 93.25 165 GLN A CA 1
ATOM 1333 C C . GLN A 1 165 ? -15.168 -11.418 15.142 1.00 93.25 165 GLN A C 1
ATOM 1335 O O . GLN A 1 165 ? -16.112 -12.152 15.417 1.00 93.25 165 GLN A O 1
ATOM 1340 N N . ASP A 1 166 ? -13.963 -11.540 15.690 1.00 91.25 166 ASP A N 1
ATOM 1341 C CA . ASP A 1 166 ? -13.644 -12.493 16.754 1.00 91.25 166 ASP A CA 1
ATOM 1342 C C . ASP A 1 166 ? -13.006 -11.771 17.956 1.00 91.25 166 ASP A C 1
ATOM 1344 O O . ASP A 1 166 ? -13.097 -10.545 18.084 1.00 91.25 166 ASP A O 1
ATOM 1348 N N . GLU A 1 167 ? -12.436 -12.511 18.906 1.00 88.00 167 GLU A N 1
ATOM 1349 C CA . GLU A 1 167 ? -11.802 -11.931 20.096 1.00 88.00 167 GLU A CA 1
ATOM 1350 C C . GLU A 1 167 ? -10.482 -11.207 19.795 1.00 88.00 167 GLU A C 1
ATOM 1352 O O . GLU A 1 167 ? -10.105 -10.285 20.523 1.00 88.00 167 GLU A O 1
ATOM 1357 N N . LYS A 1 168 ? -9.782 -11.609 18.731 1.00 90.69 168 LYS A N 1
ATOM 1358 C CA . LYS A 1 168 ? -8.441 -11.141 18.373 1.00 90.69 168 LYS A CA 1
ATOM 1359 C C . LYS A 1 168 ? -8.475 -10.042 17.321 1.00 90.69 168 LYS A C 1
ATOM 1361 O O . LYS A 1 168 ? -7.650 -9.136 17.391 1.00 90.69 168 LYS A O 1
ATOM 1366 N N . GLU A 1 169 ? -9.412 -10.077 16.381 1.00 93.62 169 GLU A N 1
ATOM 1367 C CA . GLU A 1 169 ? -9.446 -9.144 15.259 1.00 93.62 169 GLU A CA 1
ATOM 1368 C C . GLU A 1 169 ? -10.856 -8.792 14.761 1.00 93.62 169 GLU A C 1
ATOM 1370 O O . GLU A 1 169 ? -11.870 -9.414 15.096 1.00 93.62 169 GLU A O 1
ATOM 1375 N N . VAL A 1 170 ? -10.908 -7.723 13.967 1.00 94.69 170 VAL A N 1
ATOM 1376 C CA . VAL A 1 170 ? -12.069 -7.298 13.177 1.00 94.69 170 VAL A CA 1
ATOM 1377 C C . VAL A 1 170 ? -11.648 -7.254 11.715 1.00 94.69 170 VAL A C 1
ATOM 1379 O O . VAL A 1 170 ? -10.661 -6.595 11.397 1.00 94.69 170 VAL A O 1
ATOM 1382 N N . ILE A 1 171 ? -12.404 -7.910 10.838 1.00 95.31 171 ILE A N 1
ATOM 1383 C CA . ILE A 1 171 ? -12.207 -7.868 9.389 1.00 95.31 171 ILE A CA 1
ATOM 1384 C C . ILE A 1 171 ? -13.330 -7.051 8.761 1.00 95.31 171 ILE A C 1
ATOM 1386 O O . ILE A 1 171 ? -14.508 -7.396 8.903 1.00 95.31 171 ILE A O 1
ATOM 1390 N N . LEU A 1 172 ? -12.960 -5.985 8.057 1.00 94.19 172 LEU A N 1
ATOM 1391 C CA . LEU A 1 172 ? -13.870 -5.141 7.293 1.00 94.19 172 LEU A CA 1
ATOM 1392 C C . LEU A 1 172 ? -13.538 -5.193 5.800 1.00 94.19 172 LEU A C 1
ATOM 1394 O O . LEU A 1 172 ? -12.406 -5.469 5.414 1.00 94.19 172 LEU A O 1
ATOM 1398 N N . GLU A 1 173 ? -14.519 -4.860 4.979 1.00 92.81 173 GLU A N 1
ATOM 1399 C CA . GLU A 1 173 ? -14.391 -4.668 3.537 1.00 92.81 173 GLU A CA 1
ATOM 1400 C C . GLU A 1 173 ? -14.846 -3.256 3.180 1.00 92.81 173 GLU A C 1
ATOM 1402 O O . GLU A 1 173 ? -15.811 -2.748 3.755 1.00 92.81 173 GLU A O 1
ATOM 1407 N N . THR A 1 174 ? -14.159 -2.583 2.265 1.00 87.38 174 THR A N 1
ATOM 1408 C CA . THR A 1 174 ? -14.658 -1.318 1.718 1.00 87.38 174 THR A CA 1
ATOM 1409 C C . THR A 1 174 ? -15.820 -1.572 0.777 1.00 87.38 174 THR A C 1
ATOM 1411 O O . THR A 1 174 ? -15.729 -2.428 -0.091 1.00 87.38 174 THR A O 1
ATOM 1414 N N . SER A 1 175 ? -16.886 -0.779 0.858 1.00 72.31 175 SER A N 1
ATOM 1415 C CA . SER A 1 175 ? -17.909 -0.804 -0.189 1.00 72.31 175 SER A CA 1
ATOM 1416 C C . SER A 1 175 ? -17.254 -0.506 -1.541 1.00 72.31 175 SER A C 1
ATOM 1418 O O . SER A 1 175 ? -16.651 0.558 -1.695 1.00 72.31 175 SER A O 1
ATOM 1420 N N . ARG A 1 176 ? -17.367 -1.432 -2.504 1.00 67.38 176 ARG A N 1
ATOM 1421 C CA . ARG A 1 176 ? -16.769 -1.311 -3.843 1.00 67.38 176 ARG A CA 1
ATOM 1422 C C . ARG A 1 176 ? -17.063 0.062 -4.442 1.00 67.38 176 ARG A C 1
ATOM 1424 O O . ARG A 1 176 ? -18.223 0.423 -4.641 1.00 67.38 176 ARG A O 1
ATOM 1431 N N . ILE A 1 177 ? -16.014 0.817 -4.750 1.00 60.72 177 ILE A N 1
ATOM 1432 C CA . ILE A 1 177 ? -16.151 2.157 -5.321 1.00 60.72 177 ILE A CA 1
ATOM 1433 C C . ILE A 1 177 ? -15.984 2.038 -6.842 1.00 60.72 177 ILE A C 1
ATOM 1435 O O . ILE A 1 177 ? -14.960 1.547 -7.316 1.00 60.72 177 ILE A O 1
ATOM 1439 N N . ALA A 1 178 ? -17.001 2.433 -7.615 1.00 54.12 178 ALA A N 1
ATOM 1440 C CA . ALA A 1 178 ? -16.962 2.469 -9.081 1.00 54.12 178 ALA A CA 1
ATOM 1441 C C . ALA A 1 178 ? -17.930 3.541 -9.641 1.00 54.12 178 ALA A C 1
ATOM 1443 O O . ALA A 1 178 ? -19.055 3.626 -9.149 1.00 54.12 178 ALA A O 1
ATOM 1444 N N . PRO A 1 179 ? -17.550 4.326 -10.673 1.00 50.69 179 PRO A N 1
ATOM 1445 C CA . PRO A 1 179 ? -16.215 4.415 -11.261 1.00 50.69 179 PRO A CA 1
ATOM 1446 C C . PRO A 1 179 ? -15.257 5.116 -10.293 1.00 50.69 179 PRO A C 1
ATOM 1448 O O . PRO A 1 179 ? -15.519 6.219 -9.818 1.00 50.69 179 PRO A O 1
ATOM 1451 N N . PHE A 1 180 ? -14.150 4.454 -9.976 1.00 58.44 180 PHE A N 1
ATOM 1452 C CA . PHE A 1 180 ? -13.119 5.000 -9.110 1.00 58.44 180 PHE A CA 1
ATOM 1453 C C . PHE A 1 180 ? -11.991 5.483 -10.000 1.00 58.44 180 PHE A C 1
ATOM 1455 O O . PHE A 1 180 ? -11.530 4.749 -10.858 1.00 58.44 180 PHE A O 1
ATOM 1462 N N . GLN A 1 181 ? -11.548 6.718 -9.841 1.00 52.09 181 GLN A N 1
ATOM 1463 C CA . GLN A 1 181 ? -10.276 7.130 -10.413 1.00 52.09 181 GLN A CA 1
ATOM 1464 C C . GLN A 1 181 ? -9.386 7.478 -9.238 1.00 52.09 181 GLN A C 1
ATOM 1466 O O . GLN A 1 181 ? -9.574 8.513 -8.608 1.00 52.09 181 GLN A O 1
ATOM 1471 N N . THR A 1 182 ? -8.417 6.618 -8.933 1.00 55.72 182 THR A N 1
ATOM 1472 C CA . THR A 1 182 ? -7.216 7.107 -8.248 1.00 55.72 182 THR A CA 1
ATOM 1473 C C . THR A 1 182 ? -6.315 7.688 -9.323 1.00 55.72 182 THR A C 1
ATOM 1475 O O . THR A 1 182 ? -5.700 6.910 -10.054 1.00 55.72 182 THR A O 1
ATOM 1478 N N . PRO A 1 183 ? -6.273 9.020 -9.508 1.00 54.09 183 PRO A N 1
ATOM 1479 C CA . PRO A 1 183 ? -5.529 9.602 -10.613 1.00 54.09 183 PRO A CA 1
ATOM 1480 C C . PRO A 1 183 ? -4.062 9.168 -10.559 1.00 54.09 183 PRO A C 1
ATOM 1482 O O . PRO A 1 183 ? -3.473 9.023 -9.488 1.00 54.09 183 PRO A O 1
ATOM 1485 N N . ILE A 1 184 ? -3.473 8.957 -11.738 1.00 52.97 184 ILE A N 1
ATOM 1486 C CA . ILE A 1 184 ? -2.014 8.963 -11.895 1.00 52.97 184 ILE A CA 1
ATOM 1487 C C . ILE A 1 184 ? -1.571 10.319 -11.374 1.00 52.97 184 ILE A C 1
ATOM 1489 O O . ILE A 1 184 ? -2.120 11.269 -11.888 1.00 52.97 184 ILE A O 1
ATOM 1493 N N . PHE A 1 185 ? -0.640 10.442 -10.431 1.00 51.94 185 PHE A N 1
ATOM 1494 C CA . PHE A 1 185 ? 0.383 11.500 -10.430 1.00 51.94 185 PHE A CA 1
ATOM 1495 C C . PHE A 1 185 ? 1.277 11.319 -9.193 1.00 51.94 185 PHE A C 1
ATOM 1497 O O . PHE A 1 185 ? 0.815 11.551 -8.080 1.00 51.94 185 PHE A O 1
ATOM 1504 N N . PRO A 1 186 ? 2.578 11.005 -9.344 1.00 46.88 186 PRO A N 1
ATOM 1505 C CA . PRO A 1 186 ? 3.496 10.856 -8.207 1.00 46.88 186 PRO A CA 1
ATOM 1506 C C . PRO A 1 186 ? 3.761 12.157 -7.408 1.00 46.88 186 PRO A C 1
ATOM 1508 O O . PRO A 1 186 ? 4.646 12.171 -6.553 1.00 46.88 186 PRO A O 1
ATOM 1511 N N . HIS A 1 187 ? 3.035 13.254 -7.675 1.00 46.50 187 HIS A N 1
ATOM 1512 C CA . HIS A 1 187 ? 3.353 14.604 -7.185 1.00 46.50 187 HIS A CA 1
ATOM 1513 C C . HIS A 1 187 ? 2.153 15.479 -6.772 1.00 46.50 187 HIS A C 1
ATOM 1515 O O . HIS A 1 187 ? 2.375 16.623 -6.382 1.00 46.50 187 HIS A O 1
ATOM 1521 N N . GLN A 1 188 ? 0.907 14.996 -6.835 1.00 50.94 188 GLN A N 1
ATOM 1522 C CA . GLN A 1 188 ? -0.248 15.721 -6.285 1.00 50.94 188 GLN A CA 1
ATOM 1523 C C . GLN A 1 188 ? -0.845 14.924 -5.127 1.00 50.94 188 GLN A C 1
ATOM 1525 O O . GLN A 1 188 ? -1.000 13.711 -5.232 1.00 50.94 188 GLN A O 1
ATOM 1530 N N . ASP A 1 189 ? -1.180 15.605 -4.029 1.00 59.81 189 ASP A N 1
ATOM 1531 C CA . ASP A 1 189 ? -1.721 14.993 -2.807 1.00 59.81 189 ASP A CA 1
ATOM 1532 C C . ASP A 1 189 ? -3.207 14.606 -2.953 1.00 59.81 189 ASP A C 1
ATOM 1534 O O . ASP A 1 189 ? -4.033 14.847 -2.074 1.00 59.81 189 ASP A O 1
ATOM 1538 N N . ILE A 1 190 ? -3.571 14.055 -4.115 1.00 63.16 190 ILE A N 1
ATOM 1539 C CA . ILE A 1 190 ? -4.928 13.602 -4.391 1.00 63.16 190 ILE A CA 1
ATOM 1540 C C . ILE A 1 190 ? -5.099 12.242 -3.732 1.00 63.16 190 ILE A C 1
ATOM 1542 O O . ILE A 1 190 ? -4.498 11.244 -4.134 1.00 63.16 190 ILE A O 1
ATOM 1546 N N . VAL A 1 191 ? -5.956 12.213 -2.723 1.00 72.88 191 VAL A N 1
ATOM 1547 C CA . VAL A 1 191 ? -6.331 11.000 -2.011 1.00 72.88 191 VAL A CA 1
ATOM 1548 C C . VAL A 1 191 ? -7.819 10.768 -2.102 1.00 72.88 191 VAL A C 1
ATOM 1550 O O . VAL A 1 191 ? -8.608 11.709 -2.184 1.00 72.88 191 VAL A O 1
ATOM 1553 N N . THR A 1 192 ? -8.208 9.499 -2.068 1.00 79.56 192 THR A N 1
ATOM 1554 C CA . THR A 1 192 ? -9.624 9.138 -2.086 1.00 79.56 192 THR A CA 1
ATOM 1555 C C . THR A 1 192 ? -10.031 8.514 -0.768 1.00 79.56 192 THR A C 1
ATOM 1557 O O . THR A 1 192 ? -9.398 7.574 -0.306 1.00 79.56 192 THR A O 1
ATOM 1560 N N . LEU A 1 193 ? -11.102 9.012 -0.155 1.00 85.88 193 LEU A N 1
ATOM 1561 C CA . LEU A 1 193 ? -11.582 8.506 1.129 1.00 85.88 193 LEU A CA 1
ATOM 1562 C C . LEU A 1 193 ? -12.006 7.031 1.027 1.00 85.88 193 LEU A C 1
ATOM 1564 O O . LEU A 1 193 ? -13.017 6.725 0.390 1.00 85.88 193 LEU A O 1
ATOM 1568 N N . ALA A 1 194 ? -11.285 6.144 1.716 1.00 87.75 194 ALA A N 1
ATOM 1569 C CA . ALA A 1 194 ? -11.695 4.756 1.916 1.00 87.75 194 ALA A CA 1
ATOM 1570 C C . ALA A 1 194 ? -12.806 4.696 2.972 1.00 87.75 194 ALA A C 1
ATOM 1572 O O . ALA A 1 194 ? -13.862 4.113 2.751 1.00 87.75 194 ALA A O 1
ATOM 1573 N N . GLY A 1 195 ? -12.618 5.401 4.088 1.00 89.25 195 GLY A N 1
ATOM 1574 C CA . GLY A 1 195 ? -13.627 5.528 5.130 1.00 89.25 195 GLY A CA 1
ATOM 1575 C C . GLY A 1 195 ? -13.047 6.041 6.437 1.00 89.25 195 GLY A C 1
ATOM 1576 O O . GLY A 1 195 ? -11.868 6.378 6.523 1.00 89.25 195 GLY A O 1
ATOM 1577 N N . LYS A 1 196 ? -13.889 6.093 7.465 1.00 92.12 196 LYS A N 1
ATOM 1578 C CA . LYS A 1 196 ? -13.488 6.450 8.825 1.00 92.12 196 LYS A CA 1
ATOM 1579 C C . LYS A 1 196 ? -13.772 5.291 9.764 1.00 92.12 196 LYS A C 1
ATOM 1581 O O . LYS A 1 196 ? -14.812 4.644 9.641 1.00 92.12 196 LYS A O 1
ATOM 1586 N N . ILE A 1 197 ? -12.856 5.053 10.692 1.00 93.19 197 ILE A N 1
ATOM 1587 C CA . ILE A 1 197 ? -13.025 4.084 11.772 1.00 93.19 197 ILE A CA 1
ATOM 1588 C C . ILE A 1 197 ? -12.797 4.773 13.111 1.00 93.19 197 ILE A C 1
ATOM 1590 O O . ILE A 1 197 ? -11.854 5.550 13.258 1.00 93.19 197 ILE A O 1
ATOM 1594 N N . THR A 1 198 ? -13.636 4.453 14.088 1.00 94.50 198 THR A N 1
ATOM 1595 C CA . THR A 1 198 ? -13.458 4.889 15.472 1.00 94.50 198 THR A CA 1
ATOM 1596 C C . THR A 1 198 ? -13.292 3.662 16.351 1.00 94.50 198 THR A C 1
ATOM 1598 O O . THR A 1 198 ? -14.160 2.794 16.414 1.00 94.50 198 THR A O 1
ATOM 1601 N N . LEU A 1 199 ? -12.144 3.567 17.010 1.00 93.94 199 LEU A N 1
ATOM 1602 C CA . LEU A 1 199 ? -11.794 2.489 17.922 1.00 93.94 199 LEU A CA 1
ATOM 1603 C C . LEU A 1 199 ? -12.078 2.961 19.341 1.00 93.94 199 LEU A C 1
ATOM 1605 O O . LEU A 1 199 ? -11.351 3.819 19.842 1.00 93.94 199 LEU A O 1
ATOM 1609 N N . ASN A 1 200 ? -13.093 2.409 20.006 1.00 93.88 200 ASN A N 1
ATOM 1610 C CA . ASN A 1 200 ? -13.300 2.695 21.424 1.00 93.88 200 ASN A CA 1
ATOM 1611 C C . ASN A 1 200 ? -12.582 1.644 22.265 1.00 93.88 200 ASN A C 1
ATOM 1613 O O . ASN A 1 200 ? -12.671 0.439 22.019 1.00 93.88 200 ASN A O 1
ATOM 1617 N N . LEU A 1 201 ? -11.864 2.102 23.277 1.00 93.12 201 LEU A N 1
ATOM 1618 C CA . LEU A 1 201 ? -10.945 1.296 24.063 1.00 93.12 201 LEU A CA 1
ATOM 1619 C C . LEU A 1 201 ? -11.601 0.868 25.373 1.00 93.12 201 LEU A C 1
ATOM 1621 O O . LEU A 1 201 ? -12.420 1.591 25.939 1.00 93.12 201 LEU A O 1
ATOM 1625 N N . LYS A 1 202 ? -11.253 -0.327 25.862 1.00 92.31 202 LYS A N 1
ATOM 1626 C CA . LYS A 1 202 ? -11.745 -0.815 27.161 1.00 92.31 202 LYS A CA 1
ATOM 1627 C C . LYS A 1 202 ? -11.150 -0.045 28.338 1.00 92.31 202 LYS A C 1
ATOM 1629 O O . LYS A 1 202 ? -11.785 0.044 29.381 1.00 92.31 202 LYS A O 1
ATOM 1634 N N . GLU A 1 203 ? -9.952 0.500 28.164 1.00 89.62 203 GLU A N 1
ATOM 1635 C CA . GLU A 1 203 ? -9.201 1.193 29.206 1.00 89.62 203 GLU A CA 1
ATOM 1636 C C . GLU A 1 203 ? -8.830 2.603 28.759 1.00 89.62 203 GLU A C 1
ATOM 1638 O O . GLU A 1 203 ? -8.563 2.846 27.580 1.00 89.62 203 GLU A O 1
ATOM 1643 N N . ARG A 1 204 ? -8.773 3.521 29.729 1.00 86.50 204 ARG A N 1
ATOM 1644 C CA . ARG A 1 204 ? -8.249 4.869 29.521 1.00 86.50 204 ARG A CA 1
ATOM 1645 C C . ARG A 1 204 ? -6.732 4.807 29.378 1.00 86.50 204 ARG A C 1
ATOM 1647 O O . ARG A 1 204 ? -6.049 4.178 30.188 1.00 86.50 204 ARG A O 1
ATOM 1654 N N . ILE A 1 205 ? -6.202 5.496 28.379 1.00 83.00 205 ILE A N 1
ATOM 1655 C CA . ILE A 1 205 ? -4.765 5.607 28.157 1.00 83.00 205 ILE A CA 1
ATOM 1656 C C . ILE A 1 205 ? -4.264 6.877 28.823 1.00 83.00 205 ILE A C 1
ATOM 1658 O O . ILE A 1 205 ? -4.520 7.988 28.360 1.00 83.00 205 ILE A O 1
ATOM 1662 N N . THR A 1 206 ? -3.510 6.700 29.899 1.00 77.88 206 THR A N 1
ATOM 1663 C CA . THR A 1 206 ? -2.921 7.805 30.654 1.00 77.88 206 THR A CA 1
ATOM 1664 C C . THR A 1 206 ? -1.436 7.975 30.407 1.00 77.88 206 THR A C 1
ATOM 1666 O O . THR A 1 206 ? -0.907 8.959 30.892 1.00 77.88 206 THR A O 1
ATOM 1669 N N . GLU A 1 207 ? -0.759 7.082 29.678 1.00 80.38 207 GLU A N 1
ATOM 1670 C CA . GLU A 1 207 ? 0.689 7.126 29.438 1.00 80.38 207 GLU A CA 1
ATOM 1671 C C . GLU A 1 207 ? 1.106 6.214 28.271 1.00 80.38 207 GLU A C 1
ATOM 1673 O O . GLU A 1 207 ? 0.376 5.294 27.899 1.00 80.38 207 GLU A O 1
ATOM 1678 N N . GLY A 1 208 ? 2.290 6.475 27.704 1.00 84.94 208 GLY A N 1
A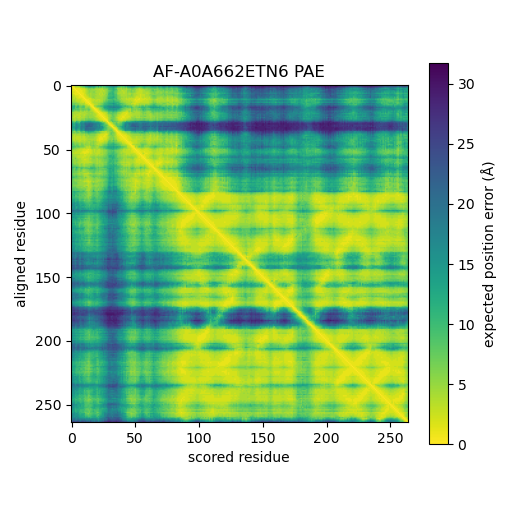TOM 1679 C CA . GLY A 1 208 ? 2.918 5.637 26.677 1.00 84.94 208 GLY A CA 1
ATOM 1680 C C . GLY A 1 208 ? 2.642 6.028 25.219 1.00 84.94 208 GLY A C 1
ATOM 1681 O O . GLY A 1 208 ? 2.032 7.055 24.913 1.00 84.94 208 GLY A O 1
ATOM 1682 N N . VAL A 1 209 ? 3.156 5.191 24.319 1.00 89.00 209 VAL A N 1
ATOM 1683 C CA . VAL A 1 209 ? 3.026 5.259 22.860 1.00 89.00 209 VAL A CA 1
ATOM 1684 C C . VAL A 1 209 ? 2.262 4.026 22.397 1.00 89.00 209 VAL A C 1
ATOM 1686 O O . VAL A 1 209 ? 2.635 2.904 22.745 1.00 89.00 209 VAL A O 1
ATOM 1689 N N . LEU A 1 210 ? 1.209 4.222 21.608 1.00 90.88 210 LEU A N 1
ATOM 1690 C CA . LEU A 1 210 ? 0.379 3.121 21.119 1.00 90.88 210 LEU A CA 1
ATOM 1691 C C . LEU A 1 210 ? 0.827 2.680 19.737 1.00 90.88 210 LEU A C 1
ATOM 1693 O O . LEU A 1 210 ? 1.259 3.498 18.928 1.00 90.88 210 LEU A O 1
ATOM 1697 N N . CYS A 1 211 ? 0.671 1.395 19.452 1.00 91.81 211 CYS A N 1
ATOM 1698 C CA . CYS A 1 211 ? 0.990 0.816 18.157 1.00 91.81 211 CYS A CA 1
ATOM 1699 C C . CYS A 1 211 ? -0.215 0.019 17.655 1.00 91.81 211 CYS A C 1
ATOM 1701 O O . CYS A 1 211 ? -0.456 -1.110 18.075 1.00 91.81 211 CYS A O 1
ATOM 1703 N N . LEU A 1 212 ? -0.992 0.628 16.763 1.00 92.44 212 LEU A N 1
ATOM 1704 C CA . LEU A 1 212 ? -2.102 -0.032 16.091 1.00 92.44 212 LEU A CA 1
ATOM 1705 C C . LEU A 1 212 ? -1.578 -0.774 14.862 1.00 92.44 212 LEU A C 1
ATOM 1707 O O . LEU A 1 212 ? -0.871 -0.196 14.036 1.00 92.44 212 LEU A O 1
ATOM 1711 N N . ARG A 1 213 ? -1.945 -2.050 14.730 1.00 92.62 213 ARG A N 1
ATOM 1712 C CA . ARG A 1 213 ? -1.579 -2.886 13.582 1.00 92.62 213 ARG A CA 1
ATOM 1713 C C . ARG A 1 213 ? -2.805 -3.168 12.729 1.00 92.62 213 ARG A C 1
ATOM 1715 O O . ARG A 1 213 ? -3.808 -3.667 13.242 1.00 92.62 213 ARG A O 1
ATOM 1722 N N . ILE A 1 214 ? -2.688 -2.863 11.443 1.00 94.62 214 ILE A N 1
ATOM 1723 C CA . ILE A 1 214 ? -3.726 -3.075 10.438 1.00 94.62 214 ILE A CA 1
ATOM 1724 C C . ILE A 1 214 ? -3.110 -3.867 9.284 1.00 94.62 214 ILE A C 1
ATOM 1726 O O . ILE A 1 214 ? -2.116 -3.441 8.698 1.00 94.62 214 ILE A O 1
ATOM 1730 N N . SER A 1 215 ? -3.683 -5.021 8.960 1.00 96.00 215 SER A N 1
ATOM 1731 C CA . SER A 1 215 ? -3.361 -5.784 7.753 1.00 96.00 215 SER A CA 1
ATOM 1732 C C . SER A 1 215 ? -4.380 -5.458 6.671 1.00 96.00 215 SER A C 1
ATOM 1734 O O . SER A 1 215 ? -5.563 -5.323 6.957 1.00 96.00 215 SER A O 1
ATOM 1736 N N . MET A 1 216 ? -3.946 -5.293 5.430 1.00 95.56 216 MET A N 1
ATOM 1737 C CA . MET A 1 216 ? -4.826 -4.944 4.319 1.00 95.56 216 MET A CA 1
ATOM 1738 C C . MET A 1 216 ? -4.455 -5.741 3.077 1.00 95.56 216 MET A C 1
ATOM 1740 O O . MET A 1 216 ? -3.276 -5.976 2.802 1.00 95.56 216 MET A O 1
ATOM 1744 N N . ILE A 1 217 ? -5.473 -6.133 2.319 1.00 96.44 217 ILE A N 1
ATOM 1745 C CA . ILE A 1 217 ? -5.334 -6.624 0.954 1.00 96.44 217 ILE A CA 1
ATOM 1746 C C . ILE A 1 217 ? -6.200 -5.734 0.078 1.00 96.44 217 ILE A C 1
ATOM 1748 O O . ILE A 1 217 ? -7.414 -5.676 0.259 1.00 96.44 217 ILE A O 1
ATOM 1752 N N . ILE A 1 218 ? -5.556 -5.027 -0.841 1.00 94.50 218 ILE A N 1
ATOM 1753 C CA . ILE A 1 218 ? -6.188 -4.057 -1.729 1.00 94.50 218 ILE A CA 1
ATOM 1754 C C . ILE A 1 218 ? -6.177 -4.646 -3.132 1.00 94.50 218 ILE A C 1
ATOM 1756 O O . ILE A 1 218 ? -5.123 -5.034 -3.625 1.00 94.50 218 ILE A O 1
ATOM 1760 N N . PHE A 1 219 ? -7.337 -4.717 -3.764 1.00 93.12 219 PHE A N 1
ATOM 1761 C CA . PHE A 1 219 ? -7.548 -5.289 -5.085 1.00 93.12 219 PHE A CA 1
ATOM 1762 C C . PHE A 1 219 ? -7.795 -4.165 -6.090 1.00 93.12 219 PHE A C 1
ATOM 1764 O O . PHE A 1 219 ? -8.561 -3.241 -5.816 1.00 93.12 219 PHE A O 1
ATOM 1771 N N . THR A 1 220 ? -7.150 -4.250 -7.249 1.00 91.19 220 THR A N 1
ATOM 1772 C CA . THR A 1 220 ? -7.411 -3.390 -8.413 1.00 91.19 220 THR A CA 1
ATOM 1773 C C . THR A 1 220 ? -7.884 -4.243 -9.588 1.00 91.19 220 THR A C 1
ATOM 1775 O O . THR A 1 220 ? -8.066 -5.449 -9.456 1.00 91.19 220 THR A O 1
ATOM 1778 N N . GLU A 1 221 ? -8.068 -3.656 -10.767 1.00 87.62 221 GLU A N 1
ATOM 1779 C CA . GLU A 1 221 ? -8.385 -4.413 -11.983 1.00 87.62 221 GLU A CA 1
ATOM 1780 C C . GLU A 1 221 ? -7.233 -5.295 -12.512 1.00 87.62 221 GLU A C 1
ATOM 1782 O O . GLU A 1 221 ? -7.486 -6.188 -13.318 1.00 87.62 221 GLU A O 1
ATOM 1787 N N . VAL A 1 222 ? -5.976 -5.061 -12.103 1.00 89.75 222 VAL A N 1
ATOM 1788 C CA . VAL A 1 222 ? -4.792 -5.747 -12.680 1.00 89.75 222 VAL A CA 1
ATOM 1789 C C . VAL A 1 222 ? -3.847 -6.376 -11.654 1.00 89.75 222 VAL A C 1
ATOM 1791 O O . VAL A 1 222 ? -3.087 -7.283 -11.997 1.00 89.75 222 VAL A O 1
ATOM 1794 N N . ASN A 1 223 ? -3.886 -5.937 -10.398 1.00 93.19 223 ASN A N 1
ATOM 1795 C CA . ASN A 1 223 ? -3.022 -6.451 -9.337 1.00 93.19 223 ASN A CA 1
ATOM 1796 C C . ASN A 1 223 ? -3.662 -6.340 -7.953 1.00 93.19 223 ASN A C 1
ATOM 1798 O O . ASN A 1 223 ? -4.692 -5.689 -7.781 1.00 93.19 223 ASN A O 1
ATOM 1802 N N . PHE A 1 224 ? -3.002 -6.932 -6.959 1.00 95.31 224 PHE A N 1
ATOM 1803 C CA . PHE A 1 224 ? -3.320 -6.709 -5.555 1.00 95.31 224 PHE A CA 1
ATOM 1804 C C . PHE A 1 224 ? -2.098 -6.247 -4.759 1.00 95.31 224 PHE A C 1
ATOM 1806 O O . PHE A 1 224 ? -0.970 -6.680 -5.011 1.00 95.31 224 PHE A O 1
ATOM 1813 N N . THR A 1 225 ? -2.345 -5.403 -3.760 1.00 95.62 225 THR A N 1
ATOM 1814 C CA . THR A 1 225 ? -1.366 -4.951 -2.769 1.00 95.62 225 THR A CA 1
ATOM 1815 C C . THR A 1 225 ? -1.646 -5.633 -1.437 1.00 95.62 225 THR A C 1
ATOM 1817 O O . THR A 1 225 ? -2.722 -5.469 -0.865 1.00 95.62 225 THR A O 1
ATOM 1820 N N . GLN A 1 226 ? -0.665 -6.352 -0.905 1.00 97.19 226 GLN A N 1
ATOM 1821 C CA . GLN A 1 226 ? -0.621 -6.742 0.499 1.00 97.19 226 GLN A CA 1
ATOM 1822 C C . GLN A 1 226 ? 0.073 -5.633 1.284 1.00 97.19 226 GLN A C 1
ATOM 1824 O O . GLN A 1 226 ? 1.207 -5.263 0.982 1.00 97.19 226 GLN A O 1
ATOM 1829 N N . GLN A 1 227 ? -0.612 -5.093 2.285 1.00 96.31 227 GLN A N 1
ATOM 1830 C CA . GLN A 1 227 ? -0.097 -4.025 3.127 1.00 96.31 227 GLN A CA 1
ATOM 1831 C C . GLN A 1 227 ? -0.156 -4.435 4.596 1.00 96.31 227 GLN A C 1
ATOM 1833 O O . GLN A 1 227 ? -1.217 -4.760 5.125 1.00 96.31 227 GLN A O 1
ATOM 1838 N N . GLN A 1 228 ? 0.979 -4.347 5.282 1.00 95.44 228 GLN A N 1
ATOM 1839 C CA . GLN A 1 228 ? 1.024 -4.331 6.741 1.00 95.44 228 GLN A CA 1
ATOM 1840 C C . GLN A 1 228 ? 1.296 -2.903 7.194 1.00 95.44 228 GLN A C 1
ATOM 1842 O O . GLN A 1 228 ? 2.318 -2.310 6.854 1.00 95.44 228 GLN A O 1
ATOM 1847 N N . CYS A 1 229 ? 0.355 -2.342 7.941 1.00 93.56 229 CYS A N 1
ATOM 1848 C CA . CYS A 1 229 ? 0.393 -0.975 8.420 1.00 93.56 229 CYS A CA 1
ATOM 1849 C C . CYS A 1 229 ? 0.540 -0.964 9.941 1.00 93.56 229 CYS A C 1
ATOM 1851 O O . CYS A 1 229 ? -0.247 -1.575 10.669 1.00 93.56 229 CYS A O 1
ATOM 1853 N N . MET A 1 230 ? 1.551 -0.245 10.417 1.00 92.50 230 MET A N 1
ATOM 1854 C CA . MET A 1 230 ? 1.755 0.048 11.826 1.00 92.50 230 MET A CA 1
ATOM 1855 C C . MET A 1 230 ? 1.579 1.549 12.050 1.00 92.50 230 MET A C 1
ATOM 1857 O O . MET A 1 230 ? 2.393 2.356 11.600 1.00 92.50 230 MET A O 1
ATOM 1861 N N . ILE A 1 231 ? 0.525 1.921 12.773 1.00 92.56 231 ILE A N 1
ATOM 1862 C CA . ILE A 1 231 ? 0.232 3.305 13.143 1.00 92.56 231 ILE A CA 1
ATOM 1863 C C . ILE A 1 231 ? 0.695 3.514 14.582 1.00 92.56 231 ILE A C 1
ATOM 1865 O O . ILE A 1 231 ? 0.126 2.967 15.528 1.00 92.56 231 ILE A O 1
ATOM 1869 N N . VAL A 1 232 ? 1.753 4.302 14.740 1.00 91.50 232 VAL A N 1
ATOM 1870 C CA . VAL A 1 232 ? 2.318 4.679 16.034 1.00 91.50 232 VAL A CA 1
ATOM 1871 C C . VAL A 1 232 ? 1.708 6.001 16.472 1.00 91.50 232 VAL A C 1
ATOM 1873 O O . VAL A 1 232 ? 1.874 7.004 15.782 1.00 91.50 232 VAL A O 1
ATOM 1876 N N . ILE A 1 233 ? 1.028 6.014 17.614 1.00 91.00 233 ILE A N 1
ATOM 1877 C CA . ILE A 1 233 ? 0.248 7.155 18.104 1.00 91.00 233 ILE A CA 1
ATOM 1878 C C . ILE A 1 233 ? 0.913 7.705 19.362 1.00 91.00 233 ILE A C 1
ATOM 1880 O O . ILE A 1 233 ? 1.125 6.987 20.343 1.00 91.00 233 ILE A O 1
ATOM 1884 N N . PHE A 1 234 ? 1.249 8.992 19.319 1.00 87.56 234 PHE A N 1
ATOM 1885 C CA . PHE A 1 234 ? 1.862 9.732 20.415 1.00 87.56 234 PHE A CA 1
ATOM 1886 C C . PHE A 1 234 ? 0.793 10.486 21.214 1.00 87.56 234 PHE A C 1
ATOM 1888 O O . PHE A 1 234 ? -0.248 10.877 20.690 1.00 87.56 234 PHE A O 1
ATOM 1895 N N . ARG A 1 235 ? 1.076 10.765 22.492 1.00 79.00 235 ARG A N 1
ATOM 1896 C CA . ARG A 1 235 ? 0.129 11.434 23.407 1.00 79.00 235 ARG A CA 1
ATOM 1897 C C . ARG A 1 235 ? -0.317 12.823 22.955 1.00 79.00 235 ARG A C 1
ATOM 1899 O O . ARG A 1 235 ? -1.409 13.252 23.294 1.00 79.00 235 ARG A O 1
ATOM 1906 N N . ASN A 1 236 ? 0.519 13.521 22.192 1.00 80.81 236 ASN A N 1
ATOM 1907 C CA . ASN A 1 236 ? 0.194 14.834 21.635 1.00 80.81 236 ASN A CA 1
ATOM 1908 C C . ASN A 1 236 ? -0.724 14.758 20.399 1.00 80.81 236 ASN A C 1
ATOM 1910 O O . ASN A 1 236 ? -0.833 15.742 19.674 1.00 80.81 236 ASN A O 1
ATOM 1914 N N . GLY A 1 237 ? -1.311 13.591 20.111 1.00 77.62 237 GLY A N 1
ATOM 1915 C CA . GLY A 1 237 ? -2.165 13.356 18.948 1.00 77.62 237 GLY A CA 1
ATOM 1916 C C . GLY A 1 237 ? -1.400 13.210 17.633 1.00 77.62 237 GLY A C 1
ATOM 1917 O O . GLY A 1 237 ? -1.995 12.855 16.620 1.00 77.62 237 GLY A O 1
ATOM 1918 N N . LYS A 1 238 ? -0.076 13.427 17.618 1.00 87.56 238 LYS A N 1
ATOM 1919 C CA . LYS A 1 238 ? 0.733 13.118 16.436 1.00 87.56 238 LYS A CA 1
ATOM 1920 C C . LYS A 1 238 ? 0.777 11.610 16.246 1.00 87.56 238 LYS A C 1
ATOM 1922 O O . LYS A 1 238 ? 0.770 10.846 17.211 1.00 87.56 238 LYS A O 1
ATOM 1927 N N . PHE A 1 239 ? 0.911 11.182 15.002 1.00 90.94 239 PHE A N 1
ATOM 1928 C CA . PHE A 1 239 ? 1.118 9.783 14.677 1.00 90.94 239 PHE A CA 1
ATOM 1929 C C . PHE A 1 239 ? 2.166 9.631 13.578 1.00 90.94 239 PHE A C 1
ATOM 1931 O O . PHE A 1 239 ? 2.510 10.585 12.879 1.00 90.94 239 PHE A O 1
ATOM 1938 N N . LYS A 1 240 ? 2.708 8.423 13.459 1.00 90.75 240 LYS A N 1
ATOM 1939 C CA . LYS A 1 240 ? 3.546 7.995 12.340 1.00 90.75 240 LYS A CA 1
ATOM 1940 C C . LYS A 1 240 ? 2.984 6.701 11.785 1.00 90.75 240 LYS A C 1
ATOM 1942 O O . LYS A 1 240 ? 2.605 5.825 12.555 1.00 90.75 240 LYS A O 1
ATOM 1947 N N . GLN A 1 241 ? 2.984 6.572 10.467 1.00 91.44 241 GLN A N 1
ATOM 1948 C CA . GLN A 1 241 ? 2.590 5.346 9.793 1.00 91.44 241 GLN A CA 1
ATOM 1949 C C . GLN A 1 241 ? 3.812 4.688 9.161 1.00 91.44 241 GLN A C 1
ATOM 1951 O O . GLN A 1 241 ? 4.519 5.302 8.362 1.00 91.44 241 GLN A O 1
ATOM 1956 N N . PHE A 1 242 ? 4.041 3.432 9.516 1.00 91.06 242 PHE A N 1
ATOM 1957 C CA . PHE A 1 242 ? 5.016 2.566 8.876 1.00 91.06 242 PHE A CA 1
ATOM 1958 C C . PHE A 1 242 ? 4.282 1.533 8.028 1.00 91.06 242 PHE A C 1
ATOM 1960 O O . PHE A 1 242 ? 3.296 0.950 8.485 1.00 91.06 242 PHE A O 1
ATOM 1967 N N . ASN A 1 243 ? 4.748 1.323 6.801 1.00 92.00 243 ASN A N 1
ATOM 1968 C CA . ASN A 1 243 ? 4.121 0.406 5.863 1.00 92.00 243 ASN A CA 1
ATOM 1969 C C . ASN A 1 243 ? 5.130 -0.589 5.322 1.00 92.00 243 ASN A C 1
ATOM 1971 O O . ASN A 1 243 ? 6.224 -0.202 4.918 1.00 92.00 243 ASN A O 1
ATOM 1975 N N . ILE A 1 244 ? 4.693 -1.839 5.234 1.00 94.19 244 ILE A N 1
ATOM 1976 C CA . ILE A 1 244 ? 5.292 -2.872 4.398 1.00 94.19 244 ILE A CA 1
ATOM 1977 C C . ILE A 1 244 ? 4.284 -3.136 3.285 1.00 94.19 244 ILE A C 1
ATOM 1979 O O . ILE A 1 244 ? 3.164 -3.566 3.564 1.00 94.19 244 ILE A O 1
ATOM 1983 N N . LEU A 1 245 ? 4.654 -2.815 2.050 1.00 94.31 245 LEU A N 1
ATOM 1984 C CA . LEU A 1 245 ? 3.845 -3.000 0.852 1.00 94.31 245 LEU A CA 1
ATOM 1985 C C . LEU A 1 245 ? 4.481 -4.057 -0.038 1.00 94.31 245 LEU A C 1
ATOM 1987 O O . LEU A 1 245 ? 5.656 -3.946 -0.387 1.00 94.31 245 LEU A O 1
ATOM 1991 N N . GLU A 1 246 ? 3.674 -5.004 -0.492 1.00 95.44 246 GLU A N 1
ATOM 1992 C CA . GLU A 1 246 ? 4.026 -5.940 -1.549 1.00 95.44 246 GLU A CA 1
ATOM 1993 C C . GLU A 1 246 ? 2.906 -5.962 -2.588 1.00 95.44 246 GLU A C 1
ATOM 1995 O O . GLU A 1 246 ? 1.760 -6.261 -2.267 1.00 95.44 246 GLU A O 1
ATOM 2000 N N . VAL A 1 247 ? 3.229 -5.648 -3.843 1.00 93.25 247 VAL A N 1
ATOM 2001 C CA . VAL A 1 247 ? 2.258 -5.678 -4.944 1.00 93.25 247 VAL A CA 1
ATOM 2002 C C . VAL A 1 247 ? 2.560 -6.845 -5.858 1.00 93.25 247 VAL A C 1
ATOM 2004 O O . VAL A 1 247 ? 3.712 -7.046 -6.267 1.00 93.25 247 VAL A O 1
ATOM 2007 N N . ARG A 1 248 ? 1.514 -7.587 -6.213 1.00 93.94 248 ARG A N 1
ATOM 2008 C CA . ARG A 1 248 ? 1.588 -8.752 -7.088 1.00 93.94 248 ARG A CA 1
ATOM 2009 C C . ARG A 1 248 ? 0.581 -8.664 -8.217 1.00 93.94 248 ARG A C 1
ATOM 2011 O O . ARG A 1 248 ? -0.588 -8.356 -8.016 1.00 93.94 248 ARG A O 1
ATOM 2018 N N . ASP A 1 249 ? 1.065 -8.989 -9.401 1.00 89.75 249 ASP A N 1
ATOM 2019 C CA . ASP A 1 249 ? 0.263 -9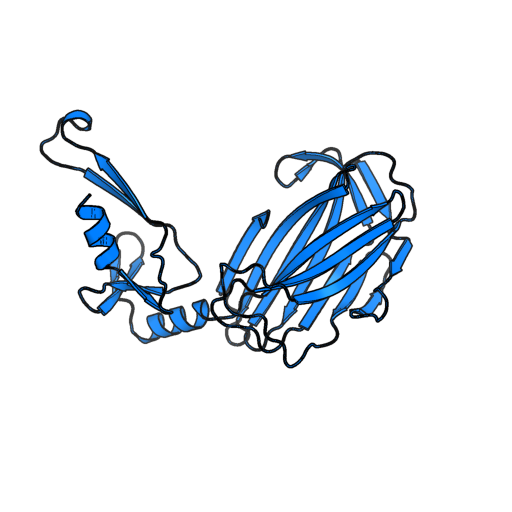.121 -10.611 1.00 89.75 249 ASP A CA 1
ATOM 2020 C C . ASP A 1 249 ? -0.625 -10.377 -10.538 1.00 89.75 249 ASP A C 1
ATOM 2022 O O . ASP A 1 249 ? -0.136 -11.442 -10.154 1.00 89.75 249 ASP A O 1
ATOM 2026 N N . TYR A 1 250 ? -1.909 -10.284 -10.910 1.00 88.88 250 TYR A N 1
ATOM 2027 C CA . TYR A 1 250 ? -2.825 -11.434 -10.812 1.00 88.88 250 TYR A CA 1
ATOM 2028 C C . TYR A 1 250 ? -2.453 -12.582 -11.749 1.00 88.88 250 TYR A C 1
ATOM 2030 O O . TYR A 1 250 ? -2.569 -13.746 -11.373 1.00 88.88 250 TYR A O 1
ATOM 2038 N N . LEU A 1 251 ? -2.022 -12.261 -12.970 1.00 85.12 251 LEU A N 1
ATOM 2039 C CA . LEU A 1 251 ? -1.803 -13.250 -14.025 1.00 85.12 251 LEU A CA 1
ATO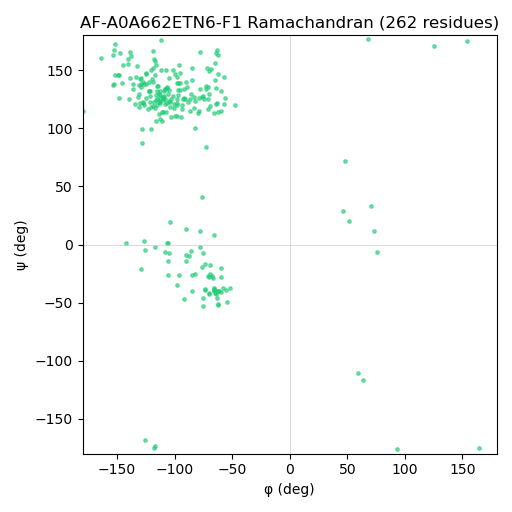M 2040 C C . LEU A 1 251 ? -0.550 -14.082 -13.764 1.00 85.12 251 LEU A C 1
ATOM 2042 O O . LEU A 1 251 ? -0.513 -15.279 -14.033 1.00 85.12 251 LEU A O 1
ATOM 2046 N N . THR A 1 252 ? 0.494 -13.438 -13.253 1.00 84.00 252 THR A N 1
ATOM 2047 C CA . THR A 1 252 ? 1.807 -14.062 -13.068 1.00 84.00 252 THR A CA 1
ATOM 2048 C C . THR A 1 252 ? 2.123 -14.389 -11.614 1.00 84.00 252 THR A C 1
ATOM 2050 O O . THR A 1 252 ? 3.093 -15.104 -11.359 1.00 84.00 252 THR A O 1
ATOM 2053 N N . ASN A 1 253 ? 1.361 -13.840 -10.659 1.00 84.25 253 ASN A N 1
ATOM 2054 C CA . ASN A 1 253 ? 1.638 -13.873 -9.218 1.00 84.25 253 ASN A CA 1
ATOM 2055 C C . ASN A 1 253 ? 3.062 -13.396 -8.856 1.00 84.25 253 ASN A C 1
ATOM 2057 O O . ASN A 1 253 ? 3.607 -13.720 -7.798 1.00 84.25 253 ASN A O 1
ATOM 2061 N N . ARG A 1 254 ? 3.708 -12.642 -9.755 1.00 86.19 254 ARG A N 1
ATOM 2062 C CA . ARG A 1 254 ? 5.053 -12.110 -9.540 1.00 86.19 254 ARG A CA 1
ATOM 2063 C C . ARG A 1 254 ? 4.964 -10.803 -8.772 1.00 86.19 254 ARG A C 1
ATOM 2065 O O . ARG A 1 254 ? 4.113 -9.963 -9.054 1.00 86.19 254 ARG A O 1
ATOM 2072 N N . LYS A 1 255 ? 5.910 -10.611 -7.853 1.00 89.50 255 LYS A N 1
ATOM 2073 C CA . LYS A 1 255 ? 6.117 -9.337 -7.162 1.00 89.50 255 LYS A CA 1
ATOM 2074 C C . LYS A 1 255 ? 6.535 -8.265 -8.172 1.00 89.50 255 LYS A C 1
ATOM 2076 O O . LYS A 1 255 ? 7.555 -8.419 -8.848 1.00 89.50 255 LYS A O 1
ATOM 2081 N N . ILE A 1 256 ? 5.750 -7.197 -8.275 1.00 86.75 256 ILE A N 1
ATOM 2082 C CA . ILE A 1 256 ? 6.007 -6.060 -9.176 1.00 86.75 256 ILE A CA 1
ATOM 2083 C C . ILE A 1 256 ? 6.505 -4.825 -8.424 1.00 86.75 256 ILE A C 1
ATOM 2085 O O . ILE A 1 256 ? 7.246 -4.022 -8.992 1.00 86.75 256 ILE A O 1
ATOM 2089 N N . PHE A 1 257 ? 6.155 -4.700 -7.144 1.00 86.56 257 PHE A N 1
ATOM 2090 C CA . PHE A 1 257 ? 6.586 -3.606 -6.285 1.00 86.56 257 PHE A CA 1
ATOM 2091 C C . PHE A 1 257 ? 6.725 -4.078 -4.839 1.00 86.56 257 PHE A C 1
ATOM 2093 O O . PHE A 1 257 ? 5.974 -4.937 -4.380 1.00 86.56 257 PHE A O 1
ATOM 2100 N N . GLU A 1 258 ? 7.699 -3.506 -4.141 1.00 90.38 258 GLU A N 1
ATOM 2101 C CA . GLU A 1 258 ? 7.939 -3.721 -2.721 1.00 90.38 258 GLU A CA 1
ATOM 2102 C C . GLU A 1 258 ? 8.448 -2.424 -2.112 1.00 90.38 258 GLU A C 1
ATOM 2104 O O . GLU A 1 258 ? 9.274 -1.727 -2.714 1.00 90.38 258 GLU A O 1
ATOM 2109 N N . MET A 1 259 ? 7.959 -2.108 -0.922 1.00 87.81 259 MET A N 1
ATOM 2110 C CA . MET A 1 259 ? 8.425 -0.960 -0.168 1.00 87.81 259 MET A CA 1
ATOM 2111 C C . MET A 1 259 ? 8.217 -1.194 1.319 1.00 87.81 259 MET A C 1
ATOM 2113 O O . MET A 1 259 ? 7.155 -1.635 1.742 1.00 87.81 259 MET A O 1
ATOM 2117 N N . GLU A 1 260 ? 9.221 -0.826 2.099 1.00 90.31 260 GLU A N 1
ATOM 2118 C CA . GLU A 1 260 ? 9.192 -0.861 3.552 1.00 90.31 260 GLU A CA 1
ATOM 2119 C C . GLU A 1 260 ? 9.682 0.491 4.074 1.00 90.31 260 GLU A C 1
ATOM 2121 O O . GLU A 1 260 ? 10.702 1.010 3.606 1.00 90.31 260 GLU A O 1
ATOM 2126 N N . GLY A 1 261 ? 8.925 1.109 4.979 1.00 86.00 261 GLY A N 1
ATOM 2127 C CA . GLY A 1 261 ? 9.326 2.381 5.569 1.00 86.00 261 GLY A CA 1
ATOM 2128 C C . GLY A 1 261 ? 8.190 3.260 6.078 1.00 86.00 261 GLY A C 1
ATOM 2129 O O . GLY A 1 261 ? 6.999 3.000 5.887 1.00 86.00 261 GLY A O 1
ATOM 2130 N N . PHE A 1 262 ? 8.588 4.372 6.700 1.00 74.38 262 PHE A N 1
ATOM 2131 C CA . PHE A 1 262 ? 7.685 5.485 6.974 1.00 74.38 262 PHE A CA 1
ATOM 2132 C C . PHE A 1 262 ? 7.340 6.186 5.663 1.00 74.38 262 PHE A C 1
ATOM 2134 O O . PHE A 1 262 ? 8.219 6.750 5.004 1.00 74.38 262 PHE A O 1
ATOM 2141 N N . LEU A 1 263 ? 6.061 6.161 5.300 1.00 64.75 263 LEU A N 1
ATOM 2142 C CA . LEU A 1 263 ? 5.570 6.963 4.189 1.00 64.75 263 LEU A CA 1
ATOM 2143 C C . LEU A 1 263 ? 5.470 8.420 4.650 1.00 64.75 263 LEU A C 1
ATOM 2145 O O . LEU A 1 263 ? 4.939 8.691 5.727 1.00 64.75 263 LEU A O 1
ATOM 2149 N N . ARG A 1 264 ? 6.084 9.321 3.878 1.00 50.81 264 ARG A N 1
ATOM 2150 C CA . ARG A 1 264 ? 6.039 10.772 4.090 1.00 50.81 264 ARG A CA 1
ATOM 2151 C C . ARG A 1 264 ? 4.911 11.392 3.286 1.00 50.81 264 ARG A C 1
ATOM 2153 O O . ARG A 1 264 ? 4.694 10.928 2.141 1.00 50.81 264 ARG A O 1
#

Solvent-accessible surface area (backbone atoms only — not comparable to full-atom values): 14560 Å² total; per-residue (Å²): 116,70,70,61,54,52,57,55,71,36,52,42,47,40,63,82,58,96,66,76,71,60,68,48,79,49,77,47,42,45,91,79,65,81,40,98,60,72,50,75,48,74,47,73,56,89,66,73,57,46,44,63,30,35,58,85,79,72,47,35,70,45,76,60,90,94,45,76,40,78,53,53,68,67,61,47,52,53,50,36,54,56,23,46,36,54,42,57,45,80,43,82,45,77,55,48,67,51,57,43,35,37,37,39,31,34,23,40,38,39,70,17,60,28,49,36,58,35,50,38,38,43,36,36,37,52,29,61,29,43,31,12,67,43,75,58,92,93,41,69,39,68,58,81,46,70,45,45,53,67,51,76,45,39,57,86,81,60,34,50,46,81,76,48,76,63,91,59,35,38,33,32,31,40,62,73,44,74,91,29,76,42,62,54,44,89,83,58,94,73,66,44,82,53,37,40,42,32,42,32,39,70,54,73,59,87,75,53,27,38,42,44,49,36,42,36,42,31,40,44,86,66,35,36,24,44,34,45,35,39,40,37,37,41,85,86,41,50,69,49,50,35,38,41,40,41,27,29,33,68,92,75,66,43,79,68,46,74,49,75,47,70,74,128